Protein AF-A0A660MFK9-F1 (afdb_monomer)

pLDDT: mean 95.6, std 2.71, range [83.19, 98.44]

Secondary structure (DSSP, 8-state):
---HHHHHT-S-EEEEESSSGGG--EEEEEE-HHHHHH-SS-HHHHHHTTSS--PPPSS-PPPPTTSEEEEEEE-STT--SEEEEEETTS-------TTSSHHIIIIIIIIHHHHHHHS---PPPPS-SEEE-GGG-S------SS-S-SSTT--HHHHSSHHHHHHHHHHTSHHHHHTT--TTTT-TTSTTTB-TTTTT-SEEEE--SSS--EEEE-TTTTT--B-TTTTT-EETTEEHHHHHTS-TTT-

Foldseek 3Di:
DLDLVVLQPDQKDWAWAPDDDPRIDDGQDIGHSVRLLPRPSGPSNCDNVVVDHDDDDPDADDFDPVQWKWFFQQDPDPDDRDIDIGGPPHDDDDDDDPPPCSCLVPVQAPLQVLCCVQVVDPDDHHDTDDMPNSVVDNDGDDDDPDPQDDALLRDPCVSVVVLLVVLQLLCPDPVNVVVVHHSQLLRLCDPHWFDPQCSLSQWDWDDDPPDPIDTHGDPQCRSQRGDPVQQVGDDPNHGSSRVVVDDPVVD

Sequence (251 aa):
EHDEDAIRAADYVVDIGPGAGIHGGRIIAAGTPAEIEAHPDSLTGKYLSGRETIAVPEKRTPRDLKRQINLIGASSHNLKNLTLNLPVGLLTCITGVSGSGKSTLINETLAKAAAKHINRAGDDPAAYERIEGLDHFDKVINIDQSPIGRTPRSNPATYTGIFTAIRELFAGTQEARARGYTPGRFSFNVKGGRCEACQGDGVIKVEMHFLPDIFVACDICHGKRYNRETLGITYKGKTIHEVLEMDIEEA

Structure (mmCIF, N/CA/C/O backbone):
data_AF-A0A660MFK9-F1
#
_entry.id   AF-A0A660MFK9-F1
#
loop_
_atom_site.group_PDB
_atom_site.id
_atom_site.type_symbol
_atom_site.label_atom_id
_atom_site.label_alt_id
_atom_site.label_comp_id
_atom_site.label_asym_id
_atom_site.label_entity_id
_atom_site.label_seq_id
_atom_site.pdbx_PDB_ins_code
_atom_site.Cartn_x
_atom_site.Cartn_y
_atom_site.Cartn_z
_atom_site.occupancy
_atom_site.B_iso_or_equiv
_atom_site.auth_seq_id
_atom_site.auth_comp_id
_atom_site.auth_asym_id
_atom_site.auth_atom_id
_atom_site.pdbx_PDB_model_num
ATOM 1 N N . GLU A 1 1 ? -1.640 -17.783 2.649 1.00 91.19 1 GLU A N 1
ATOM 2 C CA . GLU A 1 1 ? -1.020 -17.926 1.319 1.00 91.19 1 GLU A CA 1
ATOM 3 C C . GLU A 1 1 ? -2.078 -17.620 0.266 1.00 91.19 1 GLU A C 1
ATOM 5 O O . GLU A 1 1 ? -3.249 -17.849 0.552 1.00 91.19 1 GLU A O 1
ATOM 10 N N . HIS A 1 2 ? -1.693 -17.060 -0.878 1.00 95.50 2 HIS A N 1
ATOM 11 C CA . HIS A 1 2 ? -2.590 -16.721 -1.995 1.00 95.50 2 HIS A CA 1
ATOM 12 C C . HIS A 1 2 ? -2.207 -17.419 -3.310 1.00 95.50 2 HIS A C 1
ATOM 14 O O . HIS A 1 2 ? -2.935 -17.297 -4.291 1.00 95.50 2 HIS A O 1
ATOM 20 N N . ASP A 1 3 ? -1.071 -18.118 -3.339 1.00 97.06 3 ASP A N 1
ATOM 21 C CA . ASP A 1 3 ? -0.618 -18.900 -4.488 1.00 97.06 3 ASP A CA 1
ATOM 22 C C . ASP A 1 3 ? -1.449 -20.182 -4.676 1.00 97.06 3 ASP A C 1
ATOM 24 O O . ASP A 1 3 ? -1.672 -20.935 -3.726 1.00 97.06 3 ASP A O 1
ATOM 28 N N . GLU A 1 4 ? -1.912 -20.428 -5.904 1.00 96.94 4 GLU A N 1
ATOM 29 C CA . GLU A 1 4 ? -2.783 -21.564 -6.224 1.00 96.94 4 GLU A CA 1
ATOM 30 C C . GLU A 1 4 ? -2.087 -22.911 -5.995 1.00 96.94 4 GLU A C 1
ATOM 32 O O . GLU A 1 4 ? -2.669 -23.794 -5.362 1.00 96.94 4 GLU A O 1
ATOM 37 N N . ASP A 1 5 ? -0.845 -23.066 -6.460 1.00 97.06 5 ASP A N 1
ATOM 38 C CA . ASP A 1 5 ? -0.103 -24.324 -6.345 1.00 97.06 5 ASP A CA 1
ATOM 39 C C . ASP A 1 5 ? 0.161 -24.665 -4.874 1.00 97.06 5 ASP A C 1
ATOM 41 O O . ASP A 1 5 ? -0.025 -25.810 -4.450 1.00 97.06 5 ASP A O 1
ATOM 45 N N . ALA A 1 6 ? 0.519 -23.665 -4.066 1.00 97.38 6 ALA A N 1
ATOM 46 C CA . ALA A 1 6 ? 0.692 -23.829 -2.627 1.00 97.38 6 ALA A CA 1
ATOM 47 C C . ALA A 1 6 ? -0.607 -24.249 -1.923 1.00 97.38 6 ALA A C 1
ATOM 49 O O . ALA A 1 6 ? -0.579 -25.126 -1.059 1.00 97.38 6 ALA A O 1
ATOM 50 N N . ILE A 1 7 ? -1.748 -23.657 -2.294 1.00 97.81 7 ILE A N 1
ATOM 51 C CA . ILE A 1 7 ? -3.056 -24.026 -1.732 1.00 97.81 7 ILE A CA 1
ATOM 52 C C . ILE A 1 7 ? -3.422 -25.459 -2.128 1.00 97.81 7 ILE A C 1
ATOM 54 O O . ILE A 1 7 ? -3.852 -26.236 -1.278 1.00 97.81 7 ILE A O 1
ATOM 58 N N . ARG A 1 8 ? -3.225 -25.837 -3.395 1.00 97.38 8 ARG A N 1
ATOM 59 C CA . ARG A 1 8 ? -3.530 -27.187 -3.896 1.00 97.38 8 ARG A CA 1
ATOM 60 C C . ARG A 1 8 ? -2.645 -28.270 -3.284 1.00 97.38 8 ARG A C 1
ATOM 62 O O . ARG A 1 8 ? -3.100 -29.401 -3.143 1.00 97.38 8 ARG A O 1
ATOM 69 N N . ALA A 1 9 ? -1.405 -27.939 -2.931 1.00 97.94 9 ALA A N 1
ATOM 70 C CA . ALA A 1 9 ? -0.462 -28.861 -2.304 1.00 97.94 9 ALA A CA 1
ATOM 71 C C . ALA A 1 9 ? -0.656 -29.019 -0.785 1.00 97.94 9 ALA A C 1
ATOM 73 O O . ALA A 1 9 ? 0.008 -29.856 -0.177 1.00 97.94 9 ALA A O 1
ATOM 74 N N . ALA A 1 10 ? -1.517 -28.215 -0.158 1.00 98.19 10 ALA A N 1
ATOM 75 C CA . ALA A 1 10 ? -1.729 -28.264 1.282 1.00 98.19 10 ALA A CA 1
ATOM 76 C C . ALA A 1 10 ? -2.537 -29.501 1.705 1.00 98.19 10 ALA A C 1
ATOM 78 O O . ALA A 1 10 ? -3.539 -29.848 1.084 1.00 98.19 10 ALA A O 1
ATOM 79 N N . ASP A 1 11 ? -2.161 -30.108 2.834 1.00 98.38 11 ASP A N 1
ATOM 80 C CA . ASP A 1 11 ? -2.950 -31.186 3.449 1.00 98.38 11 ASP A CA 1
ATOM 81 C C . ASP A 1 11 ? -4.305 -30.677 3.970 1.00 98.38 11 ASP A C 1
ATOM 83 O O . ASP A 1 11 ? -5.300 -31.401 3.991 1.00 98.38 11 ASP A O 1
ATOM 87 N N . TYR A 1 12 ? -4.339 -29.416 4.411 1.00 98.25 12 TYR A N 1
ATOM 88 C CA . TYR A 1 12 ? -5.511 -28.783 4.995 1.00 98.25 12 TYR A CA 1
ATOM 89 C C . TYR A 1 12 ? -5.497 -27.277 4.741 1.00 98.25 12 TYR A C 1
ATOM 91 O O . TYR A 1 12 ? -4.469 -26.612 4.889 1.00 98.25 12 TYR A O 1
ATOM 99 N N . VAL A 1 13 ? -6.656 -26.732 4.398 1.00 98.25 13 VAL A N 1
ATOM 100 C CA . VAL A 1 13 ? -6.875 -25.329 4.059 1.00 98.25 13 VAL A CA 1
ATOM 101 C C . VAL A 1 13 ? -8.011 -24.794 4.922 1.00 98.25 13 VAL A C 1
ATOM 103 O O . VAL A 1 13 ? -9.024 -25.459 5.137 1.00 98.25 13 VAL A O 1
ATOM 106 N N . VAL A 1 14 ? -7.841 -23.570 5.419 1.00 98.00 14 VAL A N 1
ATOM 107 C CA . VAL A 1 14 ? -8.877 -22.820 6.136 1.00 98.00 14 VAL A CA 1
ATOM 108 C C . VAL A 1 14 ? -9.122 -21.527 5.374 1.00 98.00 14 VAL A C 1
ATOM 110 O O . VAL A 1 14 ? -8.226 -20.690 5.275 1.00 98.00 14 VAL A O 1
ATOM 113 N N . ASP A 1 15 ? -10.331 -21.371 4.844 1.00 97.75 15 ASP A N 1
ATOM 114 C CA . ASP A 1 15 ? -10.762 -20.180 4.119 1.00 97.75 15 ASP A CA 1
ATOM 115 C C . ASP A 1 15 ? -11.492 -19.220 5.064 1.00 97.75 15 ASP A C 1
ATOM 117 O O . ASP A 1 15 ? -12.478 -19.588 5.714 1.00 97.75 15 ASP A O 1
ATOM 121 N N . ILE A 1 16 ? -10.998 -17.984 5.152 1.00 97.38 16 ILE A N 1
ATOM 122 C CA . ILE A 1 16 ? -11.522 -16.943 6.043 1.00 97.38 16 ILE A CA 1
ATOM 123 C C . ILE A 1 16 ? -12.163 -15.846 5.197 1.00 97.38 16 ILE A C 1
ATOM 125 O O . ILE A 1 16 ? -11.554 -15.344 4.258 1.00 97.38 16 ILE A O 1
ATOM 129 N N . GLY A 1 17 ? -13.373 -15.428 5.562 1.00 93.81 17 GLY A N 1
ATOM 130 C CA . GLY A 1 17 ? -14.121 -14.422 4.812 1.00 93.81 17 GLY A CA 1
ATOM 131 C C . GLY A 1 17 ? -15.438 -14.029 5.489 1.00 93.81 17 GLY A C 1
ATOM 132 O O . GLY A 1 17 ? -15.518 -14.073 6.722 1.00 93.81 17 GLY A O 1
ATOM 133 N N . PRO A 1 18 ? -16.476 -13.643 4.715 1.00 91.94 18 PRO A N 1
ATOM 134 C CA . PRO A 1 18 ? -16.513 -13.562 3.243 1.00 91.94 18 PRO A CA 1
ATOM 135 C C . PRO A 1 18 ? -15.781 -12.342 2.655 1.00 91.94 18 PRO A C 1
ATOM 137 O O . PRO A 1 18 ? -15.474 -12.336 1.467 1.00 91.94 18 PRO A O 1
ATOM 140 N N . GLY A 1 19 ? -15.504 -11.318 3.466 1.00 92.06 19 GLY A N 1
ATOM 141 C CA . GLY A 1 19 ? -14.758 -10.121 3.074 1.00 92.06 19 GLY A CA 1
ATOM 142 C C . GLY A 1 19 ? -13.572 -9.832 3.995 1.00 92.06 19 GLY A C 1
ATOM 143 O O . GLY A 1 19 ? -13.156 -10.673 4.791 1.00 92.06 19 GLY A O 1
ATOM 144 N N . ALA A 1 20 ? -13.030 -8.621 3.887 1.00 91.62 20 ALA A N 1
ATOM 145 C CA . ALA A 1 20 ? -11.974 -8.112 4.760 1.00 91.62 20 ALA A CA 1
ATOM 146 C C . ALA A 1 20 ? -12.543 -7.178 5.845 1.00 91.62 20 ALA A C 1
ATOM 148 O O . ALA A 1 20 ? -13.669 -6.693 5.734 1.00 91.62 20 ALA A O 1
ATOM 149 N N . GLY A 1 21 ? -11.752 -6.906 6.888 1.00 91.50 21 GLY A N 1
ATOM 150 C CA . GLY A 1 21 ? -12.146 -6.000 7.972 1.00 91.50 21 GLY A CA 1
ATOM 151 C C . GLY A 1 21 ? -13.407 -6.476 8.699 1.00 91.50 21 GLY A C 1
ATOM 152 O O . GLY A 1 21 ? -13.537 -7.665 9.002 1.00 91.50 21 GLY A O 1
ATOM 153 N N . ILE A 1 22 ? -14.349 -5.560 8.941 1.00 91.25 22 ILE A N 1
ATOM 154 C CA . ILE A 1 22 ? -15.633 -5.845 9.605 1.00 91.25 22 ILE A CA 1
ATOM 155 C C . ILE A 1 22 ? -16.511 -6.862 8.858 1.00 91.25 22 ILE A C 1
ATOM 157 O O . ILE A 1 22 ? -17.367 -7.502 9.468 1.00 91.25 22 ILE A O 1
ATOM 161 N N . HIS A 1 23 ? -16.275 -7.052 7.556 1.00 93.25 23 HIS A N 1
ATOM 162 C CA . HIS A 1 23 ? -17.009 -7.996 6.706 1.00 93.25 23 HIS A CA 1
ATOM 163 C C . HIS A 1 23 ? -16.386 -9.401 6.692 1.00 93.25 23 HIS A C 1
ATOM 165 O O . HIS A 1 23 ? -16.861 -10.279 5.970 1.00 93.25 23 HIS A O 1
ATOM 171 N N . GLY A 1 24 ? -15.304 -9.614 7.445 1.00 94.31 24 GLY A N 1
ATOM 172 C CA . GLY A 1 24 ? -14.560 -10.870 7.519 1.00 94.31 24 GLY A CA 1
ATOM 173 C C . GLY A 1 24 ? -14.633 -11.561 8.882 1.00 94.31 24 GLY A C 1
ATOM 174 O O . GLY A 1 24 ? -15.593 -11.424 9.640 1.00 94.31 24 GLY A O 1
ATOM 175 N N . GLY A 1 25 ? -13.580 -12.319 9.200 1.00 94.31 25 GLY A N 1
ATOM 176 C CA . GLY A 1 25 ? -13.385 -12.910 10.529 1.00 94.31 25 GLY A CA 1
ATOM 177 C C . GLY A 1 25 ? -14.182 -14.188 10.795 1.00 94.31 25 GLY A C 1
ATOM 178 O O . GLY A 1 25 ? -14.320 -14.590 11.949 1.00 94.31 25 GLY A O 1
ATOM 179 N N . ARG A 1 26 ? -14.709 -14.839 9.752 1.00 96.88 26 ARG A N 1
ATOM 180 C CA . ARG A 1 26 ? -15.428 -16.116 9.860 1.00 96.88 26 ARG A CA 1
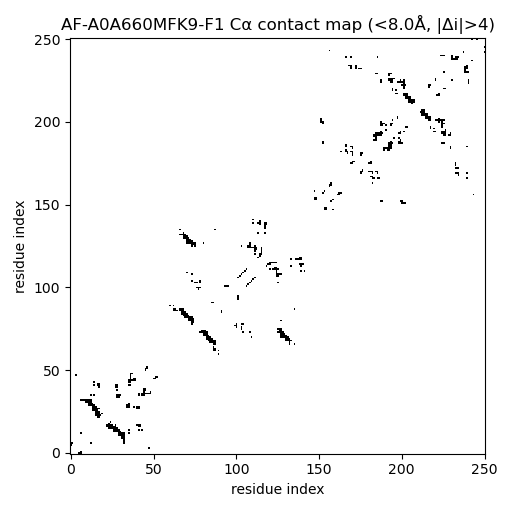ATOM 181 C C . ARG A 1 26 ? -14.721 -17.189 9.050 1.00 96.88 26 ARG A C 1
ATOM 183 O O . ARG A 1 26 ? -14.210 -16.904 7.971 1.00 96.88 26 ARG A O 1
ATOM 190 N N . ILE A 1 27 ? -14.733 -18.418 9.556 1.00 97.44 27 ILE A N 1
ATOM 191 C CA . ILE A 1 27 ? -14.333 -19.593 8.777 1.00 97.44 27 ILE A CA 1
ATOM 192 C C . ILE A 1 27 ? -15.476 -19.900 7.813 1.00 97.44 27 ILE A C 1
ATOM 194 O O . ILE A 1 27 ? -16.583 -20.210 8.253 1.00 97.44 27 ILE A O 1
ATOM 198 N N . ILE A 1 28 ? -15.212 -19.776 6.517 1.00 97.62 28 ILE A N 1
ATOM 199 C CA . ILE A 1 28 ? -16.188 -20.047 5.457 1.00 97.62 28 ILE A CA 1
ATOM 200 C C . ILE A 1 28 ? -16.153 -21.516 5.067 1.00 97.62 28 ILE A C 1
ATOM 202 O O . ILE A 1 28 ? -17.197 -22.136 4.907 1.00 97.62 28 ILE A O 1
ATOM 206 N N . ALA A 1 29 ? -14.948 -22.066 4.949 1.00 97.44 29 ALA A N 1
ATOM 207 C CA . ALA A 1 29 ? -14.713 -23.467 4.661 1.00 97.44 29 ALA A CA 1
ATOM 208 C C . ALA A 1 29 ? -13.406 -23.904 5.331 1.00 97.44 29 ALA A C 1
ATOM 210 O O . ALA A 1 29 ? -12.470 -23.115 5.467 1.00 97.44 29 ALA A O 1
ATOM 211 N N . ALA A 1 30 ? -13.340 -25.155 5.769 1.00 98.12 30 ALA A N 1
ATOM 212 C CA . ALA A 1 30 ? -12.127 -25.753 6.306 1.00 98.12 30 ALA A CA 1
ATOM 213 C C . ALA A 1 30 ? -12.108 -27.237 5.939 1.00 98.12 30 ALA A C 1
ATOM 215 O O . ALA A 1 30 ? -13.111 -27.921 6.140 1.00 98.12 30 ALA A O 1
ATOM 216 N N . GLY A 1 31 ? -11.001 -27.712 5.381 1.00 98.25 31 GLY A N 1
ATOM 217 C CA . GLY A 1 31 ? -10.908 -29.064 4.841 1.00 98.25 31 GLY A CA 1
ATOM 218 C C . GLY A 1 31 ? -9.708 -29.236 3.921 1.00 98.25 31 GLY A C 1
ATOM 219 O O . GLY A 1 31 ? -8.799 -28.410 3.886 1.00 98.25 31 GLY A O 1
ATOM 220 N N . THR A 1 32 ? -9.718 -30.307 3.146 1.00 98.44 32 THR A N 1
ATOM 221 C CA . THR A 1 32 ? -8.788 -30.528 2.035 1.00 98.44 32 THR A CA 1
ATOM 222 C C . THR A 1 32 ? -8.999 -29.492 0.918 1.00 98.44 32 THR A C 1
ATOM 224 O O . THR A 1 32 ? -10.098 -28.944 0.786 1.00 98.44 32 THR A O 1
ATOM 227 N N . PRO A 1 33 ? -8.005 -29.243 0.045 1.00 98.12 33 PRO A N 1
ATOM 228 C CA . PRO A 1 33 ? -8.165 -28.320 -1.083 1.00 98.12 33 PRO A CA 1
ATOM 229 C C . PRO A 1 33 ? -9.367 -28.646 -1.984 1.00 98.12 33 PRO A C 1
ATOM 231 O O . PRO A 1 33 ? -10.066 -27.737 -2.425 1.00 98.12 33 PRO A O 1
ATOM 234 N N . ALA A 1 34 ? -9.658 -29.935 -2.198 1.00 97.94 34 ALA A N 1
ATOM 235 C CA . ALA A 1 34 ? -10.814 -30.382 -2.976 1.00 97.94 34 ALA A CA 1
ATOM 236 C C . ALA A 1 34 ? -12.154 -30.013 -2.310 1.00 97.94 34 ALA A C 1
ATOM 238 O O . ALA A 1 34 ? -13.107 -29.638 -2.994 1.00 97.94 34 ALA A O 1
ATOM 239 N N . GLU A 1 35 ? -12.230 -30.080 -0.979 1.00 98.12 35 GLU A N 1
ATOM 240 C CA . GLU A 1 35 ? -13.416 -29.661 -0.224 1.00 98.12 35 GLU A CA 1
ATOM 241 C C . GLU A 1 35 ? -13.604 -28.140 -0.270 1.00 98.12 35 GLU A C 1
ATOM 243 O O . GLU A 1 35 ? -14.733 -27.677 -0.440 1.00 98.12 35 GLU A O 1
ATOM 248 N N . ILE A 1 36 ? -12.518 -27.357 -0.194 1.00 98.12 36 ILE A N 1
ATOM 249 C CA . ILE A 1 36 ? -12.580 -25.895 -0.372 1.00 98.12 36 IL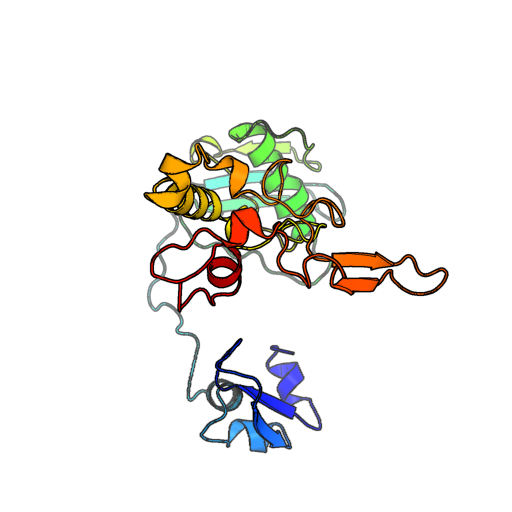E A CA 1
ATOM 250 C C . ILE A 1 36 ? -13.061 -25.543 -1.780 1.00 98.12 36 ILE A C 1
ATOM 252 O O . ILE A 1 36 ? -13.969 -24.728 -1.934 1.00 98.12 36 ILE A O 1
ATOM 256 N N . GLU A 1 37 ? -12.493 -26.178 -2.806 1.00 97.94 37 GLU A N 1
ATOM 257 C CA . GLU A 1 37 ? -12.850 -25.962 -4.210 1.00 97.94 37 GLU A CA 1
ATOM 258 C C . GLU A 1 37 ? -14.338 -26.239 -4.485 1.00 97.94 37 GLU A C 1
ATOM 260 O O . GLU A 1 37 ? -15.000 -25.465 -5.188 1.00 97.94 37 GLU A O 1
ATOM 265 N N . ALA A 1 38 ? -14.884 -27.296 -3.878 1.00 97.62 38 ALA A N 1
ATOM 266 C CA . ALA A 1 38 ? -16.294 -27.665 -3.983 1.00 97.62 38 ALA A CA 1
ATOM 267 C C . ALA A 1 38 ? -17.236 -26.777 -3.148 1.00 97.62 38 ALA A C 1
ATOM 269 O O . ALA A 1 38 ? -18.445 -26.766 -3.397 1.00 97.62 38 ALA A O 1
ATOM 270 N N . HIS A 1 39 ? -16.724 -26.018 -2.173 1.00 97.19 39 HIS A N 1
ATOM 271 C CA . HIS A 1 39 ? -17.563 -25.235 -1.270 1.00 97.19 39 HIS A CA 1
ATOM 272 C C . HIS A 1 39 ? -18.247 -24.067 -2.016 1.00 97.19 39 HIS A C 1
ATOM 274 O O . HIS A 1 39 ? -17.572 -23.255 -2.664 1.00 97.19 39 HIS A O 1
ATOM 280 N N . PRO A 1 40 ? -19.588 -23.931 -1.959 1.00 95.12 40 PRO A N 1
ATOM 281 C CA . PRO A 1 40 ? -20.313 -22.912 -2.720 1.00 95.12 40 PRO A CA 1
ATOM 282 C C . PRO A 1 40 ? -20.028 -21.488 -2.232 1.00 95.12 40 PRO A C 1
ATOM 284 O O . PRO A 1 40 ? -19.923 -20.576 -3.055 1.00 95.12 40 PRO A O 1
ATOM 287 N N . ASP A 1 41 ? -19.840 -21.314 -0.922 1.00 95.75 41 ASP A N 1
ATOM 288 C CA . ASP A 1 41 ? -19.663 -19.995 -0.302 1.00 95.75 41 ASP A CA 1
ATOM 289 C C . ASP A 1 41 ? -18.198 -19.546 -0.216 1.00 95.75 41 ASP A C 1
ATOM 291 O O . ASP A 1 41 ? -17.934 -18.380 0.067 1.00 95.75 41 ASP A O 1
ATOM 295 N N . SER A 1 42 ? -17.240 -20.442 -0.491 1.00 96.94 42 SER A N 1
ATOM 296 C CA . SER A 1 42 ? -15.814 -20.105 -0.460 1.00 96.94 42 SER A CA 1
ATOM 297 C C . SER A 1 42 ? -15.450 -19.279 -1.689 1.00 96.94 42 SER A C 1
ATOM 299 O O . SER A 1 42 ? -15.549 -19.761 -2.820 1.00 96.94 42 SER A O 1
ATOM 301 N N . LEU A 1 43 ? -15.014 -18.032 -1.487 1.00 96.81 43 LEU A N 1
ATOM 302 C CA . LEU A 1 43 ? -14.507 -17.208 -2.586 1.00 96.81 43 LEU A CA 1
ATOM 303 C C . LEU A 1 43 ? -13.239 -17.834 -3.173 1.00 96.81 43 LEU A C 1
ATOM 305 O O . LEU A 1 43 ? -13.128 -17.953 -4.390 1.00 96.81 43 LEU A O 1
ATOM 309 N N . THR A 1 44 ? -12.343 -18.315 -2.311 1.00 97.06 44 THR A N 1
ATOM 310 C CA . THR A 1 44 ? -11.146 -19.064 -2.708 1.00 97.06 44 THR A CA 1
ATOM 311 C C . THR A 1 44 ? -11.525 -20.277 -3.563 1.00 97.06 44 THR A C 1
ATOM 313 O O . THR A 1 44 ? -11.011 -20.440 -4.667 1.00 97.06 44 THR A O 1
ATOM 316 N N . GLY A 1 45 ? -12.508 -21.070 -3.130 1.00 97.31 45 GLY A N 1
ATOM 317 C CA . GLY A 1 45 ? -13.008 -22.226 -3.873 1.00 97.31 45 GLY A CA 1
ATOM 318 C C . GLY A 1 45 ? -13.607 -21.880 -5.237 1.00 97.31 45 GLY A C 1
ATOM 319 O O . GLY A 1 45 ? -13.412 -22.617 -6.207 1.00 97.31 45 GLY A O 1
ATOM 320 N N . LYS A 1 46 ? -14.288 -20.734 -5.366 1.00 97.56 46 LYS A N 1
ATOM 321 C CA . LYS A 1 46 ? -14.791 -20.246 -6.664 1.00 97.56 46 LYS A CA 1
ATOM 322 C C . LYS A 1 46 ? -13.660 -19.949 -7.652 1.00 97.56 46 LYS A C 1
ATOM 324 O O . LYS A 1 46 ? -13.806 -20.289 -8.822 1.00 97.56 46 LYS A O 1
ATOM 329 N N . TYR A 1 47 ? -12.548 -19.378 -7.191 1.00 97.69 47 TYR A N 1
ATOM 330 C CA . TYR A 1 47 ? -11.373 -19.149 -8.039 1.00 97.69 47 TYR A CA 1
ATOM 331 C C . TYR A 1 47 ? -10.637 -20.453 -8.371 1.00 97.69 47 TYR A C 1
ATOM 333 O O . TYR A 1 47 ? -10.317 -20.680 -9.534 1.00 97.69 47 TYR A O 1
ATOM 341 N N . LEU A 1 48 ? -10.451 -21.351 -7.397 1.00 97.12 48 LEU A N 1
ATOM 342 C CA . LEU A 1 48 ? -9.802 -22.652 -7.624 1.00 97.12 48 LEU A CA 1
ATOM 343 C C . LEU A 1 48 ? -10.562 -23.528 -8.630 1.00 97.12 48 LEU A C 1
ATOM 345 O O . LEU A 1 48 ? -9.952 -24.211 -9.444 1.00 97.12 48 LEU A O 1
ATOM 349 N N . SER A 1 49 ? -11.894 -23.492 -8.594 1.00 96.94 49 SER A N 1
ATOM 350 C CA . SER A 1 49 ? -12.746 -24.256 -9.520 1.00 96.94 49 SER A CA 1
ATOM 351 C C . SER A 1 49 ? -12.925 -23.591 -10.888 1.00 96.94 49 SER A C 1
ATOM 353 O O . SER A 1 49 ? -13.566 -24.163 -11.770 1.00 96.94 49 SER A O 1
ATOM 355 N N . GLY A 1 50 ? -12.435 -22.360 -11.069 1.00 96.12 50 GLY A N 1
ATOM 356 C CA . GLY A 1 50 ? -12.673 -21.564 -12.274 1.00 96.12 50 GLY A CA 1
ATOM 357 C C . GLY A 1 50 ? -14.110 -21.051 -12.428 1.00 96.12 50 GLY A C 1
ATOM 358 O O . GLY A 1 50 ? -14.463 -20.552 -13.496 1.00 96.12 50 GLY A O 1
ATOM 359 N N . ARG A 1 51 ? -14.949 -21.144 -11.382 1.00 96.50 51 ARG A N 1
ATOM 360 C CA . ARG A 1 51 ? -16.273 -20.487 -11.344 1.00 96.50 51 ARG A CA 1
ATOM 361 C C . ARG A 1 51 ? -16.135 -18.966 -11.413 1.00 96.50 51 ARG A C 1
ATOM 363 O O . ARG A 1 51 ? -16.974 -18.306 -12.015 1.00 96.50 51 ARG A O 1
ATOM 370 N N . GLU A 1 52 ? -15.070 -18.443 -10.816 1.00 97.00 52 GLU A N 1
ATOM 371 C CA . GLU A 1 52 ? -14.609 -17.061 -10.942 1.00 97.00 52 GLU A CA 1
ATOM 372 C C . GLU A 1 52 ? -13.206 -17.073 -11.554 1.00 97.00 52 GLU A C 1
ATOM 374 O O . GLU A 1 52 ? -12.391 -17.939 -11.234 1.00 97.00 52 GLU A O 1
ATOM 379 N N . THR A 1 53 ? -12.909 -16.131 -12.449 1.00 97.06 53 THR A N 1
ATOM 380 C CA . THR A 1 53 ? -11.597 -16.047 -13.108 1.00 97.06 53 THR A CA 1
ATOM 381 C C . THR A 1 53 ? -11.183 -14.601 -13.340 1.00 97.06 53 THR A C 1
ATOM 383 O O . THR A 1 53 ? -12.012 -13.701 -13.477 1.00 97.06 53 THR A O 1
ATOM 386 N N . ILE A 1 54 ? -9.872 -14.369 -13.412 1.00 96.75 54 ILE A N 1
ATOM 387 C CA . ILE A 1 54 ? -9.332 -13.068 -13.808 1.00 96.75 54 ILE A CA 1
ATOM 388 C C . ILE A 1 54 ? -9.422 -12.961 -15.332 1.00 96.75 54 ILE A C 1
ATOM 390 O O . ILE A 1 54 ? -8.724 -13.668 -16.059 1.00 96.75 54 ILE A O 1
ATOM 394 N N . ALA A 1 55 ? -10.280 -12.062 -15.816 1.00 96.50 55 ALA A N 1
ATOM 395 C CA . ALA A 1 55 ? -10.487 -11.863 -17.244 1.00 96.50 55 ALA A CA 1
ATOM 396 C C . ALA A 1 55 ? -9.196 -11.419 -17.953 1.00 96.50 55 ALA A C 1
ATOM 398 O O . ALA A 1 55 ? -8.542 -10.449 -17.559 1.00 96.50 55 ALA A O 1
ATOM 399 N N . VAL A 1 56 ? -8.857 -12.100 -19.049 1.00 96.31 56 VAL A N 1
ATOM 400 C CA . VAL A 1 56 ? -7.743 -11.716 -19.922 1.00 96.31 56 VAL A CA 1
ATOM 401 C C . VAL A 1 56 ? -8.277 -10.796 -21.024 1.00 96.31 56 VAL A C 1
ATOM 403 O O . VAL A 1 56 ? -9.192 -11.197 -21.743 1.00 96.31 56 VAL A O 1
ATOM 406 N N . PRO A 1 57 ? -7.720 -9.582 -21.212 1.00 96.06 57 PRO A N 1
ATOM 407 C CA . PRO A 1 57 ? -8.173 -8.683 -22.269 1.00 96.06 57 PRO A CA 1
ATOM 408 C C . PRO A 1 57 ? -8.059 -9.321 -23.662 1.00 96.06 57 PRO A C 1
ATOM 410 O O . PRO A 1 57 ? -6.964 -9.703 -24.081 1.00 96.06 57 PRO A O 1
ATOM 413 N N . GLU A 1 58 ? -9.169 -9.374 -24.406 1.00 96.56 58 GLU A N 1
ATOM 414 C CA . GLU A 1 58 ? -9.212 -9.928 -25.773 1.00 96.56 58 GLU A CA 1
ATOM 415 C C . GLU A 1 58 ? -8.359 -9.126 -26.765 1.00 96.56 58 GLU A C 1
ATOM 417 O O . GLU A 1 58 ? -7.811 -9.663 -27.727 1.00 96.56 58 GLU A O 1
ATOM 422 N N . LYS A 1 59 ? -8.246 -7.815 -26.534 1.00 96.50 59 LYS A N 1
ATOM 423 C CA . LYS A 1 59 ? -7.473 -6.890 -27.364 1.00 96.50 59 LYS A CA 1
ATOM 424 C C . LYS A 1 59 ? -6.426 -6.196 -26.511 1.00 96.50 59 LYS A C 1
ATOM 426 O O . LYS A 1 59 ? -6.721 -5.689 -25.432 1.00 96.50 59 LYS A O 1
ATOM 431 N N . ARG A 1 60 ? -5.199 -6.140 -27.028 1.00 95.94 60 ARG A N 1
ATOM 432 C CA . ARG A 1 60 ? -4.086 -5.406 -26.418 1.00 95.94 60 ARG A CA 1
ATOM 433 C C . ARG A 1 60 ? -3.831 -4.126 -27.195 1.00 95.94 60 ARG A C 1
ATOM 435 O O . ARG A 1 60 ? -3.831 -4.140 -28.425 1.00 95.94 60 ARG A O 1
ATOM 442 N N . THR A 1 61 ? -3.579 -3.037 -26.477 1.00 95.69 61 THR A N 1
ATOM 443 C CA . THR A 1 61 ? -3.155 -1.777 -27.089 1.00 95.69 61 THR A CA 1
ATOM 444 C C . THR A 1 61 ? -1.825 -1.998 -27.819 1.00 95.69 61 THR A C 1
ATOM 446 O O . THR A 1 61 ? -0.873 -2.486 -27.198 1.00 95.69 61 THR A O 1
ATOM 449 N N . PRO A 1 62 ? -1.734 -1.695 -29.127 1.00 94.75 62 PRO A N 1
ATOM 450 C CA . PRO A 1 62 ? -0.500 -1.884 -29.874 1.00 94.75 62 PRO A CA 1
ATOM 451 C C . PRO A 1 62 ? 0.582 -0.930 -29.363 1.00 94.75 62 PRO A C 1
ATOM 453 O O . PRO A 1 62 ? 0.303 0.210 -28.993 1.00 94.75 62 PRO A O 1
ATOM 456 N N . ARG A 1 63 ? 1.835 -1.393 -29.362 1.00 94.88 63 ARG A N 1
ATOM 457 C CA . ARG A 1 63 ? 2.983 -0.545 -29.017 1.00 94.88 63 ARG A CA 1
ATOM 458 C C . ARG A 1 63 ? 3.231 0.505 -30.095 1.00 94.88 63 ARG A C 1
ATOM 460 O O . ARG A 1 63 ? 3.255 0.180 -31.281 1.00 94.88 63 ARG A O 1
ATOM 467 N N . ASP A 1 64 ? 3.498 1.732 -29.668 1.00 94.38 64 ASP A N 1
ATOM 468 C CA . ASP A 1 64 ? 4.021 2.776 -30.541 1.00 94.38 64 ASP A CA 1
ATOM 469 C C . ASP A 1 64 ? 5.553 2.677 -30.581 1.00 94.38 64 ASP A C 1
ATOM 471 O O . ASP A 1 64 ? 6.231 2.793 -29.560 1.00 94.38 64 ASP A O 1
ATOM 475 N N . LEU A 1 65 ? 6.112 2.429 -31.766 1.00 90.56 65 LEU A N 1
ATOM 476 C CA . LEU A 1 65 ? 7.563 2.326 -31.945 1.00 90.56 65 LEU A CA 1
ATOM 477 C C . LEU A 1 65 ? 8.276 3.674 -31.795 1.00 90.56 65 LEU A C 1
ATOM 479 O O . LEU A 1 65 ? 9.480 3.691 -31.563 1.00 90.56 65 LEU A O 1
ATOM 483 N N . LYS A 1 66 ? 7.552 4.792 -31.909 1.00 92.00 66 LYS A N 1
ATOM 484 C CA . LYS A 1 66 ? 8.106 6.142 -31.755 1.00 92.00 66 LYS A CA 1
ATOM 485 C C . LYS A 1 66 ? 8.129 6.617 -30.305 1.00 92.00 66 LYS A C 1
ATOM 487 O O . LYS A 1 66 ? 8.777 7.617 -30.022 1.00 92.00 66 LYS A O 1
ATOM 492 N N . ARG A 1 67 ? 7.412 5.939 -29.403 1.00 95.06 67 ARG A N 1
ATOM 493 C CA . ARG A 1 67 ? 7.295 6.318 -27.989 1.00 95.06 67 ARG A CA 1
ATOM 494 C C . ARG A 1 67 ? 7.823 5.201 -27.105 1.00 95.06 67 ARG A C 1
ATOM 496 O O . ARG A 1 67 ? 7.069 4.325 -26.670 1.00 95.06 67 ARG A O 1
ATOM 503 N N . GLN A 1 68 ? 9.126 5.232 -26.851 1.00 95.69 68 GLN A N 1
ATOM 504 C CA . GLN A 1 68 ? 9.822 4.225 -26.052 1.00 95.69 68 GLN A CA 1
ATOM 505 C C . GLN A 1 68 ? 10.827 4.869 -25.103 1.00 95.69 68 GLN A C 1
ATOM 507 O O . GLN A 1 68 ? 11.383 5.919 -25.411 1.00 95.69 68 GLN A O 1
ATOM 512 N N . ILE A 1 69 ? 11.065 4.213 -23.971 1.00 96.88 69 ILE A N 1
ATOM 513 C CA . ILE A 1 69 ? 12.239 4.443 -23.132 1.00 96.88 69 ILE A CA 1
ATOM 514 C C . ILE A 1 69 ? 13.267 3.379 -23.487 1.00 96.88 69 ILE A C 1
ATOM 516 O O . ILE A 1 69 ? 12.947 2.191 -23.426 1.00 96.88 69 ILE A O 1
ATOM 520 N N . ASN A 1 70 ? 14.497 3.792 -23.776 1.00 97.44 70 ASN A N 1
ATOM 521 C CA . ASN A 1 70 ? 15.602 2.873 -24.031 1.00 97.44 70 ASN A CA 1
ATOM 522 C C . ASN A 1 70 ? 16.651 3.047 -22.935 1.00 97.44 70 ASN A C 1
ATOM 524 O O . ASN A 1 70 ? 17.316 4.077 -22.868 1.00 97.44 70 ASN A O 1
ATOM 528 N N . LEU A 1 71 ? 16.801 2.046 -22.073 1.00 97.69 71 LEU A N 1
ATOM 529 C CA . LEU A 1 71 ? 17.905 1.941 -21.121 1.00 97.69 71 LEU A CA 1
ATOM 530 C C . LEU A 1 71 ? 19.007 1.109 -21.766 1.00 97.69 71 LEU A C 1
ATOM 532 O O . LEU A 1 71 ? 18.795 -0.064 -22.066 1.00 97.69 71 LEU A O 1
ATOM 536 N N . ILE A 1 72 ? 20.177 1.702 -21.967 1.00 98.25 72 ILE A N 1
ATOM 537 C CA . ILE A 1 72 ? 21.278 1.096 -22.713 1.00 98.25 72 ILE A CA 1
ATOM 538 C C . ILE A 1 72 ? 22.431 0.800 -21.756 1.00 98.25 72 ILE A C 1
ATOM 540 O O . ILE A 1 72 ? 22.828 1.643 -20.949 1.00 98.25 72 ILE A O 1
ATOM 544 N N . GLY A 1 73 ? 22.956 -0.419 -21.862 1.00 97.44 73 GLY A N 1
ATOM 545 C CA . GLY A 1 73 ? 24.177 -0.856 -21.194 1.00 97.44 73 GLY A CA 1
ATOM 546 C C . GLY A 1 73 ? 24.083 -1.024 -19.675 1.00 97.44 73 GLY A C 1
ATOM 547 O O . GLY A 1 73 ? 25.037 -0.750 -18.948 1.00 97.44 73 GLY A O 1
ATOM 548 N N . ALA A 1 74 ? 22.931 -1.466 -19.163 1.00 97.19 74 ALA A N 1
ATOM 549 C CA . ALA A 1 74 ? 22.776 -1.773 -17.743 1.00 97.19 74 ALA A CA 1
ATOM 550 C C . ALA A 1 74 ? 23.704 -2.937 -17.344 1.00 97.19 74 ALA A C 1
ATOM 552 O O . ALA A 1 74 ? 23.607 -4.040 -17.892 1.00 97.19 74 ALA A O 1
ATOM 553 N N . SER A 1 75 ? 24.616 -2.690 -16.403 1.00 97.25 75 SER A N 1
ATOM 554 C CA . SER A 1 75 ? 25.766 -3.575 -16.135 1.00 97.25 75 SER A CA 1
ATOM 555 C C . SER A 1 75 ? 26.048 -3.824 -14.649 1.00 97.25 75 SER A C 1
ATOM 557 O O . SER A 1 75 ? 27.016 -4.494 -14.301 1.00 97.25 75 SER A O 1
ATOM 559 N N . SER A 1 76 ? 25.199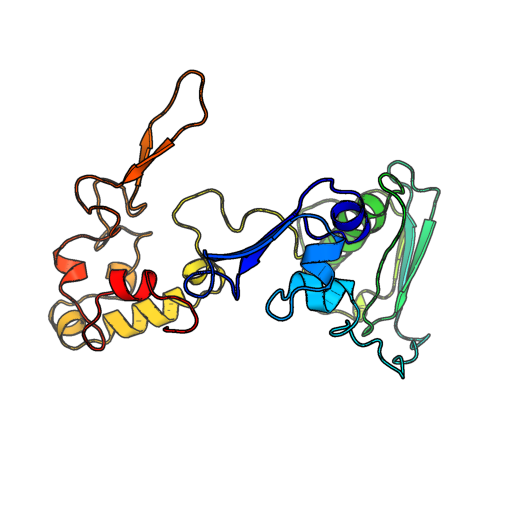 -3.317 -13.754 1.00 95.88 76 SER A N 1
ATOM 560 C CA . SER A 1 76 ? 25.351 -3.547 -12.316 1.00 95.88 76 SER A CA 1
ATOM 561 C C . SER A 1 76 ? 24.994 -4.981 -11.895 1.00 95.88 76 SER A C 1
ATOM 563 O O . SER A 1 76 ? 24.105 -5.615 -12.466 1.00 95.88 76 SER A O 1
ATOM 565 N N . HIS A 1 77 ? 25.647 -5.473 -10.838 1.00 94.94 77 HIS A N 1
ATOM 566 C CA . HIS A 1 77 ? 25.495 -6.828 -10.297 1.00 94.94 77 HIS A CA 1
ATOM 567 C C . HIS A 1 77 ? 25.651 -7.924 -11.366 1.00 94.94 77 HIS A C 1
ATOM 569 O O . HIS A 1 77 ? 26.735 -8.108 -11.910 1.00 94.94 77 HIS A O 1
ATOM 575 N N . ASN A 1 78 ? 24.594 -8.690 -11.641 1.00 95.62 78 ASN A N 1
ATOM 576 C CA . ASN A 1 78 ? 24.600 -9.779 -12.614 1.00 95.62 78 ASN A CA 1
ATOM 577 C C . ASN A 1 78 ? 24.049 -9.371 -13.993 1.00 95.62 78 ASN A C 1
ATOM 579 O O . ASN A 1 78 ? 23.865 -10.244 -14.846 1.00 95.62 78 ASN A O 1
ATOM 583 N N . LEU A 1 79 ? 23.784 -8.079 -14.226 1.00 96.06 79 LEU A N 1
ATOM 584 C CA . LEU A 1 79 ? 23.356 -7.579 -15.531 1.00 96.06 79 LEU A CA 1
ATOM 585 C C . LEU A 1 79 ? 24.529 -7.598 -16.519 1.00 96.06 79 LEU A C 1
ATOM 587 O O . LEU A 1 79 ? 25.610 -7.083 -16.250 1.00 96.06 79 LEU A O 1
ATOM 591 N N . LYS A 1 80 ? 24.311 -8.196 -17.691 1.00 95.62 80 LYS A N 1
ATOM 592 C CA . LYS A 1 80 ? 25.351 -8.427 -18.705 1.00 95.62 80 LYS A CA 1
ATOM 593 C C . LYS A 1 80 ? 25.265 -7.408 -19.843 1.00 95.62 80 LYS A C 1
ATOM 595 O O . LYS A 1 80 ? 24.918 -7.778 -20.959 1.00 95.62 80 LYS A O 1
ATOM 600 N N . ASN A 1 81 ? 25.545 -6.139 -19.545 1.00 96.06 81 ASN A N 1
ATOM 601 C CA . ASN A 1 81 ? 25.450 -5.019 -20.493 1.00 96.06 81 ASN A CA 1
ATOM 602 C C . ASN A 1 81 ? 24.108 -4.984 -21.257 1.00 96.06 81 ASN A C 1
ATOM 604 O O . ASN A 1 81 ? 24.051 -4.996 -22.487 1.00 96.06 81 ASN A O 1
ATOM 608 N N . LEU A 1 82 ? 23.009 -5.039 -20.507 1.00 96.06 82 LEU A N 1
ATOM 609 C CA . LEU A 1 82 ? 21.673 -5.247 -21.052 1.00 96.06 82 LEU A CA 1
ATOM 610 C C . LEU A 1 82 ? 21.086 -3.944 -21.607 1.00 96.06 82 LEU A C 1
ATOM 612 O O . LEU A 1 82 ? 21.183 -2.891 -20.979 1.00 96.06 82 LEU A O 1
ATOM 616 N N . THR A 1 83 ? 20.425 -4.040 -22.763 1.00 96.94 83 THR A N 1
ATOM 617 C CA . THR A 1 83 ? 19.587 -2.966 -23.311 1.00 96.94 83 THR A CA 1
ATOM 618 C C . THR A 1 83 ? 18.114 -3.322 -23.139 1.00 96.94 83 THR A C 1
ATOM 620 O O . THR A 1 83 ? 17.686 -4.406 -23.538 1.00 96.94 83 THR A O 1
ATOM 623 N N . LEU A 1 84 ? 17.344 -2.419 -22.535 1.00 96.56 84 LEU A N 1
ATOM 624 C CA . LEU A 1 84 ? 15.919 -2.565 -22.257 1.00 96.56 84 LEU A CA 1
ATOM 625 C C . LEU A 1 84 ? 15.136 -1.470 -22.985 1.00 96.56 84 LEU A C 1
ATOM 627 O O . LEU A 1 84 ? 15.353 -0.291 -22.727 1.00 96.56 84 LEU A O 1
ATOM 631 N N . ASN A 1 85 ? 14.176 -1.874 -23.818 1.00 96.50 85 ASN A N 1
ATOM 632 C CA . ASN A 1 85 ? 13.271 -0.961 -24.516 1.00 96.50 85 ASN A CA 1
ATOM 633 C C . ASN A 1 85 ? 11.853 -1.134 -23.961 1.00 96.50 85 ASN A C 1
ATOM 635 O O . ASN A 1 85 ? 11.283 -2.225 -24.062 1.00 96.50 85 ASN A O 1
ATOM 639 N N . LEU A 1 86 ? 11.284 -0.079 -23.378 1.00 96.88 86 LEU A N 1
ATOM 640 C CA . LEU A 1 86 ? 9.945 -0.082 -22.787 1.00 96.88 86 LEU A CA 1
ATOM 641 C C . LEU A 1 86 ? 8.995 0.831 -23.571 1.00 96.88 86 LEU A C 1
ATOM 643 O O . LEU A 1 86 ? 9.317 2.000 -23.777 1.00 96.88 86 LEU A O 1
ATOM 647 N N . PRO A 1 87 ? 7.809 0.354 -23.981 1.00 97.12 87 PRO A N 1
ATOM 648 C CA . PRO A 1 87 ? 6.816 1.199 -24.632 1.00 97.12 87 PRO A CA 1
ATOM 649 C C . PRO A 1 87 ? 6.165 2.168 -23.638 1.00 97.12 87 PRO A C 1
ATOM 651 O O . PRO A 1 87 ? 5.804 1.794 -22.521 1.00 97.12 87 PRO A O 1
ATOM 654 N N . VAL A 1 88 ? 5.954 3.411 -24.066 1.00 96.44 88 VAL A N 1
ATOM 655 C CA . VAL A 1 88 ? 5.247 4.420 -23.265 1.00 96.44 88 VAL A CA 1
ATOM 656 C C . VAL A 1 88 ? 3.735 4.213 -23.364 1.00 96.44 88 VAL A C 1
ATOM 658 O O . VAL A 1 88 ? 3.203 3.940 -24.438 1.00 96.44 88 VAL A O 1
ATOM 661 N N . GLY A 1 89 ? 3.026 4.397 -22.246 1.00 95.56 89 GLY A N 1
ATOM 662 C CA . GLY A 1 89 ? 1.559 4.369 -22.206 1.00 95.56 89 GLY A CA 1
ATOM 663 C C . GLY A 1 89 ? 0.942 2.969 -22.202 1.00 95.56 89 GLY A C 1
ATOM 664 O O . GLY A 1 89 ? -0.260 2.841 -22.421 1.00 95.56 89 GLY A O 1
ATOM 665 N N . LEU A 1 90 ? 1.743 1.928 -21.953 1.00 96.62 90 LEU A N 1
ATOM 666 C CA . LEU A 1 90 ? 1.284 0.544 -21.846 1.00 96.62 90 LEU A CA 1
ATOM 667 C C . LEU A 1 90 ? 1.541 -0.032 -20.450 1.00 96.62 90 LEU A C 1
ATOM 669 O O . LEU A 1 90 ? 2.550 0.275 -19.815 1.00 96.62 90 LEU A O 1
ATOM 673 N N . LEU A 1 91 ? 0.667 -0.945 -20.016 1.00 96.62 91 LEU A N 1
ATOM 674 C CA . LEU A 1 91 ? 0.936 -1.804 -18.866 1.00 96.62 91 LEU A CA 1
ATOM 675 C C . LEU A 1 91 ? 2.051 -2.789 -19.235 1.00 96.62 91 LEU A C 1
ATOM 677 O O . LEU A 1 91 ? 1.843 -3.702 -20.035 1.00 96.62 91 LEU A O 1
ATOM 681 N N . THR A 1 92 ? 3.232 -2.588 -18.656 1.00 96.06 92 THR A N 1
ATOM 682 C CA . THR A 1 92 ? 4.410 -3.416 -18.922 1.00 96.06 92 THR A CA 1
ATOM 683 C C . THR A 1 92 ? 4.760 -4.245 -17.696 1.00 96.06 92 THR A C 1
ATOM 685 O O . THR A 1 92 ? 4.964 -3.703 -16.613 1.00 96.06 92 THR A O 1
ATOM 688 N N . CYS A 1 93 ? 4.862 -5.562 -17.872 1.00 96.62 93 CYS A N 1
ATOM 689 C CA . CYS A 1 93 ? 5.261 -6.489 -16.817 1.00 96.62 93 CYS A CA 1
ATOM 690 C C . CYS A 1 93 ? 6.703 -6.950 -17.040 1.00 96.62 93 CYS A C 1
ATOM 692 O O . CYS A 1 93 ? 7.038 -7.435 -18.120 1.00 96.62 93 CYS A O 1
ATOM 694 N N . ILE A 1 94 ? 7.542 -6.838 -16.009 1.00 96.50 94 ILE A N 1
ATOM 695 C CA . ILE A 1 94 ? 8.923 -7.335 -16.021 1.00 96.50 94 ILE A CA 1
ATOM 696 C C . ILE A 1 94 ? 8.974 -8.626 -15.207 1.00 96.50 94 ILE A C 1
ATOM 698 O O . ILE A 1 94 ? 8.796 -8.607 -13.990 1.00 96.50 94 ILE A O 1
ATOM 702 N N . THR A 1 95 ? 9.197 -9.755 -15.877 1.00 97.06 95 THR A N 1
ATOM 703 C CA . THR A 1 95 ? 9.136 -11.096 -15.275 1.00 97.06 95 THR A CA 1
ATOM 704 C C . THR A 1 95 ? 10.496 -11.798 -15.291 1.00 97.06 95 THR A C 1
ATOM 706 O O . THR A 1 95 ? 11.461 -11.326 -15.892 1.00 97.06 95 THR A O 1
ATOM 709 N N . GLY A 1 96 ? 10.604 -12.905 -14.550 1.00 95.38 96 GLY A N 1
ATOM 710 C CA . GLY A 1 96 ? 11.818 -13.721 -14.440 1.00 95.38 96 GLY A CA 1
ATOM 711 C C . GLY A 1 96 ? 12.003 -14.309 -13.040 1.00 95.38 96 GLY A C 1
ATOM 712 O O . GLY A 1 96 ? 11.399 -13.832 -12.079 1.00 95.38 96 GLY A O 1
ATOM 713 N N . VAL A 1 97 ? 12.869 -15.313 -12.905 1.00 96.38 97 VAL A N 1
ATOM 714 C CA . VAL A 1 97 ? 13.141 -16.013 -11.632 1.00 96.38 97 VAL A CA 1
ATOM 715 C C . VAL A 1 97 ? 13.759 -15.104 -10.561 1.00 96.38 97 VAL A C 1
ATOM 717 O O . VAL A 1 97 ? 14.324 -14.049 -10.870 1.00 96.38 97 VAL A O 1
ATOM 720 N N . SER A 1 98 ? 13.655 -15.479 -9.282 1.00 94.69 98 SER A N 1
ATOM 721 C CA . SER A 1 98 ? 14.346 -14.752 -8.205 1.00 94.69 98 SER A CA 1
ATOM 722 C C . SER A 1 98 ? 15.857 -14.700 -8.470 1.00 94.69 98 SER A C 1
ATOM 724 O O . SER A 1 98 ? 16.437 -15.646 -8.994 1.00 94.69 98 SER A O 1
ATOM 726 N N . GLY A 1 99 ? 16.487 -13.558 -8.189 1.00 94.69 99 GLY A N 1
ATOM 727 C CA . GLY A 1 99 ? 17.909 -13.336 -8.480 1.00 94.69 99 GLY A CA 1
ATOM 728 C C . GLY A 1 99 ? 18.255 -13.038 -9.947 1.00 94.69 99 GLY A C 1
ATOM 729 O O . GLY A 1 99 ? 19.406 -12.733 -10.238 1.00 94.69 99 GLY A O 1
ATOM 730 N N . SER A 1 100 ? 17.296 -13.021 -10.883 1.00 95.94 100 SER A N 1
ATOM 731 C CA . SER A 1 100 ? 17.573 -12.732 -12.306 1.00 95.94 100 SER A CA 1
ATOM 732 C C . SER A 1 100 ? 17.983 -11.281 -12.618 1.00 95.94 100 SER A C 1
ATOM 734 O O . SER A 1 100 ? 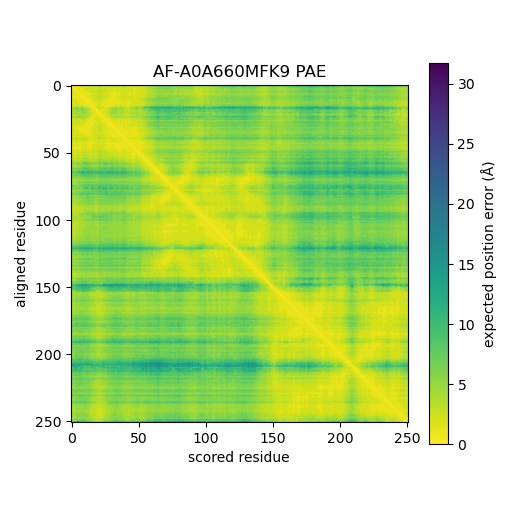18.194 -10.951 -13.780 1.00 95.94 100 SER A O 1
ATOM 736 N N . GLY A 1 101 ? 18.044 -10.400 -11.613 1.00 96.06 101 GLY A N 1
ATOM 737 C CA . GLY A 1 101 ? 18.422 -8.991 -11.780 1.00 96.06 101 GLY A CA 1
ATOM 738 C C . GLY A 1 101 ? 17.265 -8.021 -12.060 1.00 96.06 101 GLY A C 1
ATOM 739 O O . GLY A 1 101 ? 17.525 -6.857 -12.335 1.00 96.06 101 GLY A O 1
ATOM 740 N N . LYS A 1 102 ? 15.990 -8.440 -11.958 1.00 96.88 102 LYS A N 1
ATOM 741 C CA . LYS A 1 102 ? 14.815 -7.558 -12.186 1.00 96.88 102 LYS A CA 1
ATOM 742 C C . LYS A 1 102 ? 14.839 -6.295 -11.326 1.00 96.88 102 LYS A C 1
ATOM 744 O O . LYS A 1 102 ? 14.699 -5.198 -11.853 1.00 96.88 102 LYS A O 1
ATOM 749 N N . SER A 1 103 ? 15.031 -6.453 -10.015 1.00 95.62 103 SER A N 1
ATOM 750 C CA . SER A 1 103 ? 15.060 -5.326 -9.078 1.00 95.62 103 SER A CA 1
ATOM 751 C C . SER A 1 103 ? 16.248 -4.409 -9.352 1.00 95.62 103 SER A C 1
ATOM 753 O O . SER A 1 103 ? 16.099 -3.196 -9.298 1.00 95.62 103 SER A O 1
ATOM 755 N N . THR A 1 104 ? 17.401 -4.968 -9.731 1.00 96.94 104 THR A N 1
ATOM 756 C CA . THR A 1 104 ? 18.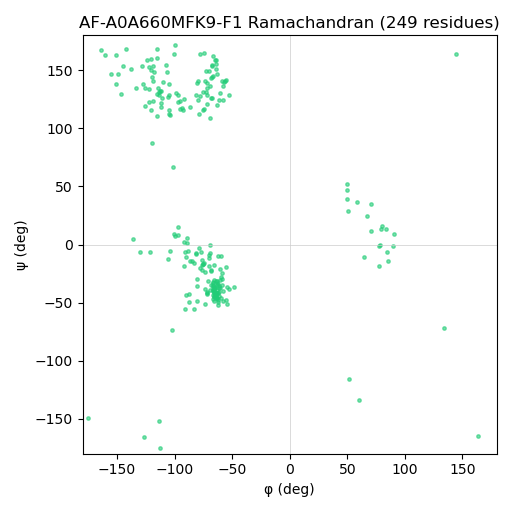553 -4.170 -10.157 1.00 96.94 104 THR A CA 1
ATOM 757 C C . THR A 1 104 ? 18.227 -3.363 -11.412 1.00 96.94 104 THR A C 1
ATOM 759 O O . THR A 1 104 ? 18.421 -2.155 -11.438 1.00 96.94 104 THR A O 1
ATOM 762 N N . LEU A 1 105 ? 17.670 -4.010 -12.436 1.00 97.44 105 LEU A N 1
ATOM 763 C CA . LEU A 1 105 ? 17.349 -3.376 -13.712 1.00 97.44 105 LEU A CA 1
ATOM 764 C C . LEU A 1 105 ? 16.296 -2.268 -13.566 1.00 97.44 105 LEU A C 1
ATOM 766 O O . LEU A 1 105 ? 16.453 -1.185 -14.128 1.00 97.44 105 LEU A O 1
ATOM 770 N N . ILE A 1 106 ? 15.223 -2.535 -12.820 1.00 96.75 106 ILE A N 1
ATOM 771 C CA . ILE A 1 106 ? 14.080 -1.624 -12.717 1.00 96.75 106 ILE A CA 1
ATOM 772 C C . ILE A 1 106 ? 14.239 -0.646 -11.561 1.00 96.75 106 ILE A C 1
ATOM 774 O O . ILE A 1 106 ? 14.197 0.555 -11.794 1.00 96.75 106 ILE A O 1
ATOM 778 N N . ASN A 1 107 ? 14.448 -1.123 -10.335 1.00 95.56 107 ASN A N 1
ATOM 779 C CA . ASN A 1 107 ? 14.436 -0.258 -9.154 1.00 95.56 107 ASN A CA 1
ATOM 780 C C . ASN A 1 107 ? 15.770 0.480 -8.999 1.00 95.56 107 ASN A C 1
ATOM 782 O O . ASN A 1 107 ? 15.783 1.696 -8.830 1.00 95.56 107 ASN A O 1
ATOM 786 N N . GLU A 1 108 ? 16.893 -0.238 -9.097 1.00 96.25 108 GLU A N 1
ATOM 787 C CA . GLU A 1 108 ? 18.222 0.339 -8.848 1.00 96.25 108 GLU A CA 1
ATOM 788 C C . GLU A 1 108 ? 18.777 1.125 -10.042 1.00 96.25 108 GLU A C 1
ATOM 790 O O . GLU A 1 108 ? 19.528 2.078 -9.845 1.00 96.25 108 GLU A O 1
ATOM 795 N N . THR A 1 109 ? 18.420 0.756 -11.274 1.00 97.38 109 THR A N 1
ATOM 796 C CA . THR A 1 109 ? 18.879 1.448 -12.487 1.00 97.38 109 THR A CA 1
ATOM 797 C C . THR A 1 109 ? 17.801 2.372 -13.050 1.00 97.38 109 THR A C 1
ATOM 799 O O . THR A 1 109 ? 17.924 3.589 -12.915 1.00 97.38 109 THR A O 1
ATOM 802 N N . LEU A 1 110 ? 16.743 1.835 -13.673 1.00 97.12 110 LEU A N 1
ATOM 803 C CA . LEU A 1 110 ? 15.786 2.647 -14.436 1.00 97.12 110 LEU A CA 1
ATOM 804 C C . LEU A 1 110 ? 15.048 3.677 -13.569 1.00 97.12 110 LEU A C 1
ATOM 806 O O . LEU A 1 110 ? 15.030 4.858 -13.909 1.00 97.12 110 LEU A O 1
ATOM 810 N N . ALA A 1 111 ? 14.450 3.249 -12.456 1.00 96.50 111 ALA A N 1
ATOM 811 C CA . ALA A 1 111 ? 13.630 4.104 -11.603 1.00 96.50 111 ALA A CA 1
ATOM 812 C C . ALA A 1 111 ? 14.463 5.211 -10.948 1.00 96.50 111 ALA A C 1
ATOM 814 O O . ALA A 1 111 ? 14.061 6.371 -11.000 1.00 96.50 111 ALA A O 1
ATOM 815 N N . LYS A 1 112 ? 15.644 4.886 -10.402 1.00 97.00 112 LYS A N 1
ATOM 816 C CA . LYS A 1 112 ? 16.567 5.883 -9.833 1.00 97.00 112 LYS A CA 1
ATOM 817 C C . LYS A 1 112 ? 17.092 6.854 -10.883 1.00 97.00 112 LYS A C 1
ATOM 819 O O . LYS A 1 112 ? 17.081 8.057 -10.646 1.00 97.00 112 LYS A O 1
ATOM 824 N N . ALA A 1 113 ? 17.493 6.370 -12.059 1.00 96.88 113 ALA A N 1
ATOM 825 C CA . ALA A 1 113 ? 18.005 7.239 -13.116 1.00 96.88 113 ALA A CA 1
ATOM 826 C C . ALA A 1 113 ? 16.916 8.187 -13.635 1.00 96.88 113 ALA A C 1
ATOM 828 O O . ALA A 1 113 ? 17.145 9.392 -13.757 1.00 96.88 113 ALA A O 1
ATOM 829 N N . ALA A 1 114 ? 15.708 7.667 -13.863 1.00 96.69 114 ALA A N 1
ATOM 830 C CA . ALA A 1 114 ? 14.572 8.466 -14.295 1.00 96.69 114 ALA A CA 1
ATOM 831 C C . ALA A 1 114 ? 14.116 9.449 -13.199 1.00 96.69 114 ALA A C 1
ATOM 833 O O . ALA A 1 114 ? 13.853 10.610 -13.497 1.00 96.69 114 ALA A O 1
ATOM 834 N N . ALA A 1 115 ? 14.105 9.049 -11.922 1.00 96.62 115 ALA A N 1
ATOM 835 C CA . ALA A 1 115 ? 13.805 9.943 -10.801 1.00 96.62 115 ALA A CA 1
ATOM 836 C C . ALA A 1 115 ? 14.873 11.033 -10.613 1.00 96.62 115 ALA A C 1
ATOM 838 O O . ALA A 1 115 ? 14.534 12.180 -10.322 1.00 96.62 115 ALA A O 1
ATOM 839 N N . LYS A 1 116 ? 16.156 10.720 -10.813 1.00 95.44 116 LYS A N 1
ATOM 840 C CA . LYS A 1 116 ? 17.246 11.704 -10.778 1.00 95.44 116 LYS A CA 1
ATOM 841 C C . LYS A 1 116 ? 17.117 12.721 -11.912 1.00 95.44 116 LYS A C 1
ATOM 843 O O . LYS A 1 116 ? 17.295 13.912 -11.679 1.00 95.44 116 LYS A O 1
ATOM 848 N N . HIS A 1 117 ? 16.759 12.271 -13.113 1.00 95.06 117 HIS A N 1
ATOM 849 C CA . HIS A 1 117 ? 16.597 13.139 -14.281 1.00 95.06 117 HIS A CA 1
ATOM 850 C C . HIS A 1 117 ? 15.325 14.002 -14.216 1.00 95.06 117 HIS A C 1
ATOM 852 O O . HIS A 1 117 ? 15.397 15.218 -14.366 1.00 95.06 117 HIS A O 1
ATOM 858 N N . ILE A 1 118 ? 14.171 13.382 -13.954 1.00 96.19 118 ILE A N 1
ATOM 859 C CA . ILE A 1 118 ? 12.849 14.022 -14.038 1.00 96.19 118 ILE A CA 1
ATOM 860 C C . ILE A 1 118 ? 12.478 14.697 -12.711 1.00 96.19 118 ILE A C 1
ATOM 862 O O . ILE A 1 118 ? 12.120 15.872 -12.680 1.00 96.19 118 ILE A O 1
ATOM 866 N N . ASN A 1 119 ? 12.610 13.980 -11.590 1.00 96.31 119 ASN A N 1
ATOM 867 C CA . ASN A 1 119 ? 12.197 14.480 -10.273 1.00 96.31 119 ASN A CA 1
ATOM 868 C C . ASN A 1 119 ? 13.321 15.212 -9.514 1.00 96.31 119 ASN A C 1
ATOM 870 O O . ASN A 1 119 ? 13.063 15.742 -8.434 1.00 96.31 119 ASN A O 1
ATOM 874 N N . ARG A 1 120 ? 14.562 15.220 -10.031 1.00 94.44 120 ARG A N 1
ATOM 875 C CA . ARG A 1 120 ? 15.771 15.728 -9.344 1.00 94.44 120 ARG A CA 1
ATOM 876 C C . ARG A 1 120 ? 16.053 15.026 -8.007 1.00 94.44 120 ARG A C 1
ATOM 878 O O . ARG A 1 120 ? 16.491 15.658 -7.047 1.00 94.44 120 ARG A O 1
ATOM 885 N N . ALA A 1 121 ? 15.776 13.723 -7.940 1.00 94.25 121 ALA A N 1
ATOM 886 C CA . ALA A 1 121 ? 16.082 12.905 -6.768 1.00 94.25 121 ALA A CA 1
ATOM 887 C C . ALA A 1 121 ? 17.601 12.814 -6.511 1.00 94.25 121 ALA A C 1
ATOM 889 O O . ALA A 1 121 ? 18.401 12.890 -7.443 1.00 94.25 121 ALA A O 1
ATOM 890 N N . GLY A 1 122 ? 17.988 12.648 -5.241 1.00 91.19 122 GLY A N 1
ATOM 891 C CA . GLY A 1 122 ? 19.394 12.588 -4.820 1.00 91.19 122 GLY A CA 1
ATOM 892 C C . GLY A 1 122 ? 20.048 11.208 -4.935 1.00 91.19 122 GLY A C 1
ATOM 893 O O . GLY A 1 122 ? 21.269 11.124 -4.864 1.00 91.19 122 GLY A O 1
ATOM 894 N N . ASP A 1 123 ? 19.260 10.145 -5.111 1.00 92.88 123 ASP A N 1
ATOM 895 C CA . ASP A 1 123 ? 19.780 8.779 -5.167 1.00 92.88 123 ASP A CA 1
ATOM 896 C C . ASP A 1 123 ? 20.543 8.513 -6.465 1.00 92.88 123 ASP A C 1
ATOM 898 O O . ASP A 1 123 ? 20.079 8.826 -7.568 1.00 92.88 123 ASP A O 1
ATOM 902 N N . ASP A 1 124 ? 21.704 7.876 -6.337 1.00 95.25 124 ASP A N 1
ATOM 903 C CA . ASP A 1 124 ? 22.498 7.479 -7.488 1.00 95.25 124 ASP A CA 1
ATOM 904 C C . ASP A 1 124 ? 21.980 6.169 -8.102 1.00 95.25 124 ASP A C 1
ATOM 906 O O . ASP A 1 124 ? 21.798 5.173 -7.391 1.00 95.25 124 ASP A O 1
ATOM 910 N N . PRO A 1 125 ? 21.740 6.140 -9.425 1.00 97.00 125 PRO A N 1
ATOM 911 C CA . PRO A 1 125 ? 21.403 4.909 -10.123 1.00 97.00 125 PRO A CA 1
ATOM 912 C C . PRO A 1 125 ? 22.597 3.956 -10.212 1.00 97.00 125 PRO A C 1
ATOM 914 O O . PRO A 1 125 ? 23.750 4.368 -10.338 1.00 97.00 125 PRO A O 1
ATOM 917 N N . ALA A 1 126 ? 22.302 2.660 -10.231 1.00 96.62 126 ALA A N 1
ATOM 918 C CA . ALA A 1 126 ? 23.268 1.615 -10.547 1.00 96.62 126 ALA A CA 1
ATOM 919 C C . ALA A 1 126 ? 23.771 1.726 -12.002 1.00 96.62 126 ALA A C 1
ATOM 921 O O . ALA A 1 126 ? 23.059 2.247 -12.852 1.00 96.62 126 ALA A O 1
ATOM 922 N N . ALA A 1 127 ? 24.968 1.202 -12.299 1.00 97.25 127 ALA A N 1
ATOM 923 C CA . ALA A 1 127 ? 25.687 1.420 -13.562 1.00 97.25 127 ALA A CA 1
ATOM 924 C C . ALA A 1 127 ? 24.885 1.111 -14.850 1.00 97.25 127 ALA A C 1
ATOM 926 O O . ALA A 1 127 ? 24.337 0.014 -15.017 1.00 97.25 127 ALA A O 1
ATOM 927 N N . TYR A 1 128 ? 24.881 2.081 -15.770 1.00 97.69 128 TYR A N 1
ATOM 928 C CA . TYR A 1 128 ? 24.321 2.027 -17.125 1.00 97.69 128 TYR A CA 1
ATOM 929 C C . TYR A 1 128 ? 25.098 2.977 -18.055 1.00 97.69 128 TYR A C 1
ATOM 931 O O . TYR A 1 128 ? 25.802 3.862 -17.569 1.00 97.69 128 TYR A O 1
ATOM 939 N N . GLU A 1 129 ? 24.977 2.817 -19.376 1.00 97.62 129 GLU A N 1
ATOM 940 C CA . GLU A 1 129 ? 25.639 3.704 -20.346 1.00 97.62 129 GLU A CA 1
ATOM 941 C C . GLU A 1 129 ? 24.835 4.987 -20.593 1.00 97.62 129 GLU A C 1
ATOM 943 O O . GLU A 1 129 ? 25.361 6.089 -20.449 1.00 97.62 129 GLU A O 1
ATOM 948 N N . ARG A 1 130 ? 23.560 4.862 -20.985 1.00 97.25 130 ARG A N 1
ATOM 949 C CA . ARG A 1 130 ? 22.651 6.006 -21.192 1.00 97.25 130 ARG A CA 1
ATOM 950 C C . ARG A 1 130 ? 21.181 5.592 -21.161 1.00 97.25 130 ARG A C 1
ATOM 952 O O . ARG A 1 130 ? 20.865 4.412 -21.309 1.00 97.25 130 ARG A O 1
ATOM 959 N N . ILE A 1 131 ? 20.291 6.571 -20.994 1.00 97.50 131 ILE A N 1
ATOM 960 C CA . ILE A 1 131 ? 18.840 6.397 -21.128 1.00 97.50 131 ILE A CA 1
ATOM 961 C C . ILE A 1 131 ? 18.305 7.418 -22.128 1.00 97.50 131 ILE A C 1
ATOM 963 O O . ILE A 1 131 ? 18.650 8.595 -22.060 1.00 97.50 131 ILE A O 1
ATOM 967 N N . GLU A 1 132 ? 17.447 6.961 -23.032 1.00 96.94 132 GLU A N 1
ATOM 968 C CA . GLU A 1 132 ? 16.764 7.771 -24.041 1.00 96.94 132 GLU A CA 1
ATOM 969 C C . GLU A 1 132 ? 15.241 7.689 -23.837 1.00 96.94 132 GLU A C 1
ATOM 971 O O . GLU A 1 132 ? 14.734 6.698 -23.305 1.00 96.94 132 GLU A O 1
ATOM 976 N N . GLY A 1 133 ? 14.500 8.719 -24.262 1.00 95.31 133 GLY A N 1
ATOM 977 C CA . GLY A 1 133 ? 13.030 8.725 -24.224 1.00 95.31 133 GLY A CA 1
ATOM 978 C C . GLY A 1 133 ? 12.398 9.128 -22.885 1.00 95.31 133 GLY A C 1
ATOM 979 O O . GLY A 1 133 ? 11.194 8.944 -22.697 1.00 95.31 133 GLY A O 1
ATOM 980 N N . LEU A 1 134 ? 13.180 9.700 -21.959 1.00 95.75 134 LEU A N 1
ATOM 981 C CA . LEU A 1 134 ? 12.655 10.257 -20.703 1.00 95.75 134 LEU A CA 1
ATOM 982 C C . LEU A 1 134 ? 11.791 11.508 -20.921 1.00 95.75 134 LEU A C 1
ATOM 984 O O . LEU A 1 134 ? 10.900 11.759 -20.117 1.00 95.75 134 LEU A O 1
ATOM 988 N N . ASP A 1 135 ? 11.967 12.216 -22.041 1.00 94.69 135 ASP A N 1
ATOM 989 C CA . ASP A 1 135 ? 11.184 13.408 -22.416 1.00 94.69 135 ASP A CA 1
ATOM 990 C C . ASP A 1 135 ? 9.684 13.124 -22.620 1.00 94.69 135 ASP A C 1
ATOM 992 O O . ASP A 1 135 ? 8.874 14.035 -22.768 1.00 94.69 135 ASP A O 1
ATOM 996 N N . HIS A 1 136 ? 9.287 11.850 -22.648 1.00 95.25 136 HIS A N 1
ATOM 997 C CA . HIS A 1 136 ? 7.886 11.445 -22.700 1.00 95.25 136 HIS A CA 1
ATOM 998 C C . HIS A 1 136 ? 7.166 11.514 -21.341 1.00 95.25 136 HIS A C 1
ATOM 1000 O O . HIS A 1 136 ? 5.970 11.207 -21.296 1.00 95.25 136 HIS A O 1
ATOM 1006 N N . PHE A 1 137 ? 7.864 11.861 -20.252 1.00 95.94 137 PHE A N 1
ATOM 1007 C CA . PHE A 1 137 ? 7.350 11.799 -18.883 1.00 95.94 137 PHE A CA 1
ATOM 1008 C C . PHE A 1 137 ? 7.659 13.068 -18.089 1.00 95.94 137 PHE A C 1
ATOM 1010 O O . PHE A 1 137 ? 8.803 13.506 -18.019 1.00 95.94 137 PHE A O 1
ATOM 1017 N N . ASP A 1 138 ? 6.652 13.575 -17.376 1.00 96.69 138 ASP A N 1
ATOM 1018 C CA . ASP A 1 138 ? 6.810 14.731 -16.481 1.00 96.69 138 ASP A CA 1
ATOM 1019 C C . ASP A 1 138 ? 7.148 14.330 -15.037 1.00 96.69 138 ASP A C 1
ATOM 1021 O O . ASP A 1 138 ? 7.592 15.152 -14.235 1.00 96.69 138 ASP A O 1
ATOM 1025 N N . LYS A 1 139 ? 6.892 13.066 -14.670 1.00 96.00 139 LYS A N 1
ATOM 1026 C CA . LYS A 1 139 ? 7.118 12.542 -13.320 1.00 96.00 139 LYS A CA 1
ATOM 1027 C C . LYS A 1 139 ? 7.322 11.033 -13.328 1.00 96.00 139 LYS A C 1
ATOM 1029 O O . LYS A 1 139 ? 6.667 10.311 -14.076 1.00 96.00 139 LYS A O 1
ATOM 1034 N N . VAL A 1 140 ? 8.159 10.558 -12.409 1.00 95.69 140 VAL A N 1
ATOM 1035 C CA . VAL A 1 140 ? 8.304 9.130 -12.090 1.00 95.69 140 VAL A CA 1
ATOM 1036 C C . VAL A 1 140 ? 7.838 8.881 -10.664 1.00 95.69 140 VAL A C 1
ATOM 1038 O O . VAL A 1 140 ? 8.187 9.630 -9.754 1.00 95.69 140 VAL A O 1
ATOM 1041 N N . ILE A 1 141 ? 7.044 7.835 -10.455 1.00 95.38 141 ILE A N 1
ATOM 1042 C CA . ILE A 1 141 ? 6.576 7.432 -9.127 1.00 95.38 141 ILE A CA 1
ATOM 1043 C C . ILE A 1 141 ? 6.946 5.967 -8.938 1.00 95.38 141 ILE A C 1
ATOM 1045 O O . ILE A 1 141 ? 6.501 5.115 -9.701 1.00 95.38 141 ILE A O 1
ATOM 1049 N N . ASN A 1 142 ? 7.763 5.692 -7.923 1.00 93.88 142 ASN A N 1
ATOM 1050 C CA . ASN A 1 142 ? 8.030 4.337 -7.469 1.00 93.88 142 ASN A CA 1
ATOM 1051 C C . ASN A 1 142 ? 7.085 4.025 -6.305 1.00 93.88 142 ASN A C 1
ATOM 1053 O O . ASN A 1 142 ? 7.141 4.704 -5.281 1.00 93.88 142 ASN A O 1
ATOM 1057 N N . ILE A 1 143 ? 6.208 3.039 -6.484 1.00 93.62 143 ILE A N 1
ATOM 1058 C CA . ILE A 1 143 ? 5.327 2.534 -5.428 1.00 93.62 143 ILE A CA 1
ATOM 1059 C C . ILE A 1 143 ? 5.903 1.192 -4.991 1.00 93.62 143 ILE A C 1
ATOM 1061 O O . ILE A 1 143 ? 5.912 0.240 -5.770 1.00 93.62 143 ILE A O 1
ATOM 1065 N N . ASP A 1 144 ? 6.414 1.138 -3.765 1.00 90.31 144 ASP A N 1
ATOM 1066 C CA . ASP A 1 144 ? 7.070 -0.040 -3.209 1.00 90.31 144 ASP A CA 1
ATOM 1067 C C . ASP A 1 144 ? 6.268 -0.655 -2.050 1.00 90.31 144 ASP A C 1
ATOM 1069 O O . ASP A 1 144 ? 5.137 -0.266 -1.762 1.00 90.31 144 ASP A O 1
ATOM 1073 N N . GLN A 1 145 ? 6.851 -1.673 -1.416 1.00 88.12 145 GLN A N 1
ATOM 1074 C CA . GLN A 1 145 ? 6.276 -2.355 -0.253 1.00 88.12 145 GLN A CA 1
ATOM 1075 C C . GLN A 1 145 ? 6.839 -1.819 1.071 1.00 88.12 145 GLN A C 1
ATOM 1077 O O . GLN A 1 145 ? 6.732 -2.480 2.107 1.00 88.12 145 GLN A O 1
ATOM 1082 N N . SER A 1 146 ? 7.498 -0.656 1.058 1.00 88.88 146 SER A N 1
ATOM 1083 C CA . SER A 1 146 ? 7.983 -0.058 2.295 1.00 88.88 146 SER A CA 1
ATOM 1084 C C . SER A 1 146 ? 6.793 0.387 3.160 1.00 88.88 146 SER A C 1
ATOM 1086 O O . SER A 1 146 ? 5.763 0.819 2.636 1.00 88.88 146 SER A O 1
ATOM 1088 N N . PRO A 1 147 ? 6.882 0.267 4.499 1.00 88.19 147 PRO A N 1
ATOM 1089 C CA . PRO A 1 147 ? 5.808 0.723 5.369 1.00 88.19 147 PRO A CA 1
ATOM 1090 C C . PRO A 1 147 ? 5.523 2.213 5.160 1.00 88.19 147 PRO A C 1
ATOM 1092 O O . PRO A 1 147 ? 6.450 3.022 5.153 1.00 88.19 147 PRO A O 1
ATOM 1095 N N . ILE A 1 148 ? 4.236 2.574 5.100 1.00 87.38 148 ILE A N 1
ATOM 1096 C CA . ILE A 1 148 ? 3.742 3.960 4.974 1.00 87.38 148 ILE A CA 1
ATOM 1097 C C . ILE A 1 148 ? 4.411 4.907 5.985 1.00 87.38 148 ILE A C 1
ATOM 1099 O O . ILE A 1 148 ? 4.707 6.063 5.688 1.00 87.38 148 ILE A O 1
ATOM 1103 N N . GLY A 1 149 ? 4.670 4.405 7.188 1.00 85.81 149 GLY A N 1
ATOM 1104 C CA . GLY A 1 149 ? 5.540 5.044 8.154 1.00 85.81 149 GLY A CA 1
ATOM 1105 C C . GLY A 1 149 ? 5.941 4.066 9.247 1.00 85.81 149 GLY A C 1
ATOM 1106 O O . GLY A 1 149 ? 5.389 2.977 9.373 1.00 85.81 149 GLY A O 1
ATOM 1107 N N . ARG A 1 150 ? 6.933 4.461 10.046 1.00 83.19 150 ARG A N 1
ATOM 1108 C CA . ARG A 1 150 ? 7.482 3.640 11.139 1.00 83.19 150 ARG A CA 1
ATOM 1109 C C . ARG A 1 150 ? 6.937 4.025 12.516 1.00 83.19 150 ARG A C 1
ATOM 1111 O O . ARG A 1 150 ? 7.449 3.562 13.527 1.00 83.19 150 ARG A O 1
ATOM 1118 N N . THR A 1 151 ? 5.950 4.919 12.565 1.00 86.44 151 THR A N 1
ATOM 1119 C CA . THR A 1 151 ? 5.394 5.460 13.810 1.00 86.44 151 THR A CA 1
ATOM 1120 C C . THR A 1 151 ? 3.871 5.327 13.831 1.00 86.44 151 THR A C 1
ATOM 1122 O O . THR A 1 151 ? 3.248 5.403 12.768 1.00 86.44 151 THR A O 1
ATOM 1125 N N . PRO A 1 152 ? 3.241 5.247 15.021 1.00 85.81 152 PRO A N 1
ATOM 1126 C CA . PRO A 1 152 ? 1.776 5.224 15.164 1.00 85.81 152 PRO A CA 1
ATOM 1127 C C . PRO A 1 152 ? 1.049 6.461 14.601 1.00 85.81 152 PRO A C 1
ATOM 1129 O O . PRO A 1 152 ? -0.182 6.489 14.501 1.00 85.81 152 PRO A O 1
ATOM 1132 N N . ARG A 1 153 ? 1.804 7.506 14.240 1.00 89.81 153 ARG A N 1
ATOM 1133 C CA . ARG A 1 153 ? 1.302 8.744 13.630 1.00 89.81 153 ARG A CA 1
ATOM 1134 C C . ARG A 1 153 ? 0.986 8.599 12.149 1.00 89.81 153 ARG A C 1
ATOM 1136 O O . ARG A 1 153 ? 0.259 9.432 11.620 1.00 89.81 153 ARG A O 1
ATOM 1143 N N . SER A 1 154 ? 1.551 7.586 11.495 1.00 90.81 154 SER A N 1
ATOM 1144 C CA . SER A 1 154 ? 1.334 7.326 10.074 1.00 90.81 154 SER A CA 1
ATOM 1145 C C . SER A 1 154 ? 0.184 6.344 9.919 1.00 90.81 154 SER A C 1
ATOM 1147 O O . SER A 1 154 ? 0.257 5.205 10.369 1.00 90.81 154 SER A O 1
ATOM 1149 N N . ASN A 1 155 ? -0.894 6.805 9.306 1.00 92.69 155 ASN A N 1
ATOM 1150 C CA . ASN A 1 155 ? -2.096 6.027 9.024 1.00 92.69 155 ASN A CA 1
ATOM 1151 C C . ASN A 1 155 ? -2.669 6.423 7.645 1.00 92.69 155 ASN A C 1
ATOM 1153 O O . ASN A 1 155 ? -2.243 7.445 7.088 1.00 92.69 155 ASN A O 1
ATOM 1157 N N . PRO A 1 156 ? -3.634 5.668 7.088 1.00 93.81 156 PRO A N 1
ATOM 1158 C CA . PRO A 1 156 ? -4.198 5.958 5.768 1.00 93.81 156 PRO A CA 1
ATOM 1159 C C . PRO A 1 156 ? -4.710 7.398 5.616 1.00 93.81 156 PRO A C 1
ATOM 1161 O O . PRO A 1 156 ? -4.469 8.032 4.588 1.00 93.81 156 PRO A O 1
ATOM 1164 N N . ALA A 1 157 ? -5.330 7.962 6.659 1.00 94.50 157 ALA A N 1
ATOM 1165 C CA . ALA A 1 157 ? -5.863 9.320 6.619 1.00 94.50 157 ALA A CA 1
ATOM 1166 C C . ALA A 1 157 ? -4.759 10.392 6.503 1.00 94.50 157 ALA A C 1
ATOM 1168 O O . ALA A 1 157 ? -4.900 11.382 5.782 1.00 94.50 157 ALA A O 1
ATOM 1169 N N . THR A 1 158 ? -3.640 10.203 7.206 1.00 93.50 158 THR A N 1
ATOM 1170 C CA . THR A 1 158 ? -2.480 11.107 7.122 1.00 93.50 158 THR A CA 1
ATOM 1171 C C . THR A 1 158 ? -1.704 10.952 5.821 1.00 93.50 158 THR A C 1
ATOM 1173 O O . THR A 1 158 ? -1.281 11.960 5.263 1.00 93.50 158 THR A O 1
ATOM 1176 N N . TYR A 1 159 ? -1.546 9.724 5.319 1.00 93.00 159 TYR A N 1
ATOM 1177 C CA . TYR A 1 159 ? -0.752 9.448 4.121 1.00 93.00 159 TYR A CA 1
ATOM 1178 C C . TYR A 1 159 ? -1.432 9.946 2.844 1.00 93.00 159 TYR A C 1
ATOM 1180 O O . TYR A 1 159 ? -0.793 10.560 1.995 1.00 93.00 159 TYR A O 1
ATOM 1188 N N . THR A 1 160 ? -2.745 9.744 2.735 1.00 93.62 160 THR A N 1
ATOM 1189 C CA . THR A 1 160 ? -3.546 10.240 1.602 1.00 93.62 160 THR A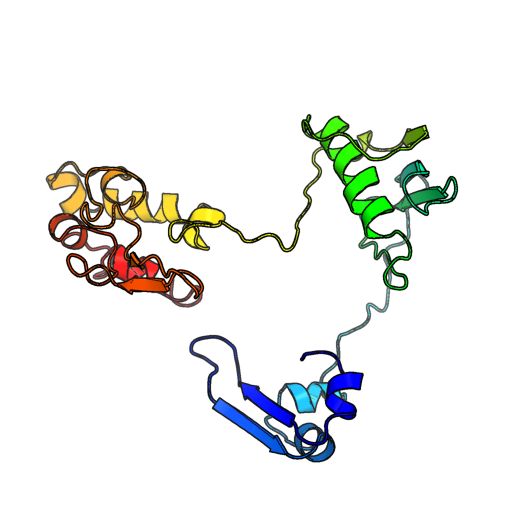 CA 1
ATOM 1190 C C . THR A 1 160 ? -3.796 11.750 1.663 1.00 93.62 160 THR A C 1
ATOM 1192 O O . THR A 1 160 ? -4.200 12.349 0.671 1.00 93.62 160 THR A O 1
ATOM 1195 N N . GLY A 1 161 ? -3.574 12.378 2.823 1.00 94.12 161 GLY A N 1
ATOM 1196 C CA . GLY A 1 161 ? -3.811 13.804 3.051 1.00 94.12 161 GLY A CA 1
ATOM 1197 C C . GLY A 1 161 ? -5.252 14.167 3.427 1.00 94.12 161 GLY A C 1
ATOM 1198 O O . GLY A 1 161 ? -5.494 15.308 3.830 1.00 94.12 161 GLY A O 1
ATOM 1199 N N . ILE A 1 162 ? -6.197 13.218 3.389 1.00 96.12 162 ILE A N 1
ATOM 1200 C CA . ILE A 1 162 ? -7.613 13.462 3.728 1.00 96.12 162 ILE A CA 1
ATOM 1201 C C . ILE A 1 162 ? -7.793 13.965 5.166 1.00 96.12 162 ILE A C 1
ATOM 1203 O O . ILE A 1 162 ? -8.696 14.753 5.450 1.00 96.12 162 ILE A O 1
ATOM 1207 N N . PHE A 1 163 ? -6.880 13.609 6.074 1.00 96.81 163 PHE A N 1
ATOM 1208 C CA . PHE A 1 163 ? -6.911 14.093 7.451 1.00 96.81 163 PHE A CA 1
ATOM 1209 C C . PHE A 1 163 ? -6.835 15.625 7.560 1.00 96.81 163 PHE A C 1
ATOM 1211 O O . PHE A 1 163 ? -7.312 16.201 8.536 1.00 96.81 163 PHE A O 1
ATOM 1218 N N . THR A 1 164 ? -6.270 16.321 6.570 1.00 96.44 164 THR A N 1
ATOM 1219 C CA . THR A 1 164 ? -6.304 17.791 6.533 1.00 96.44 164 THR A CA 1
ATOM 1220 C C . THR A 1 164 ? -7.721 18.317 6.355 1.00 96.44 164 THR A C 1
ATOM 1222 O O . THR A 1 164 ? -8.150 19.134 7.170 1.00 96.44 164 THR A O 1
ATOM 1225 N N . ALA A 1 165 ? -8.469 17.779 5.392 1.00 97.00 165 ALA A N 1
ATOM 1226 C CA . ALA A 1 165 ? -9.863 18.153 5.172 1.00 97.00 165 ALA A CA 1
ATOM 1227 C C . ALA A 1 165 ? -10.733 17.834 6.402 1.00 97.00 165 ALA A C 1
ATOM 1229 O O . ALA A 1 165 ? -11.538 18.660 6.826 1.00 97.00 165 ALA A O 1
ATOM 1230 N N . ILE A 1 166 ? -10.508 16.684 7.051 1.00 97.62 166 ILE A N 1
ATOM 1231 C CA . ILE A 1 166 ? -11.209 16.322 8.296 1.00 97.62 166 ILE A CA 1
ATOM 1232 C C . ILE A 1 166 ? -10.970 17.383 9.381 1.00 97.62 166 ILE A C 1
ATOM 1234 O O . ILE A 1 166 ? -11.914 17.882 9.991 1.00 97.62 166 ILE A O 1
ATOM 1238 N N . ARG A 1 167 ? -9.716 17.788 9.614 1.00 98.12 167 ARG A N 1
ATOM 1239 C CA . ARG A 1 167 ? -9.394 18.809 10.630 1.00 98.12 167 ARG A CA 1
ATOM 1240 C C . ARG A 1 167 ? -10.015 20.168 10.320 1.00 98.12 167 ARG A C 1
ATOM 1242 O O . ARG A 1 167 ? -10.397 20.880 11.248 1.00 98.12 167 ARG A O 1
ATOM 1249 N N . GLU A 1 168 ? -10.107 20.535 9.046 1.00 98.12 168 GLU A N 1
ATOM 1250 C CA . GLU A 1 168 ? -10.775 21.763 8.606 1.00 98.12 168 GLU A CA 1
ATOM 1251 C C . GLU A 1 168 ? -12.279 21.725 8.888 1.00 98.12 168 GLU A C 1
ATOM 1253 O O . GLU A 1 168 ? -12.816 22.702 9.411 1.00 98.12 168 GLU A O 1
ATOM 1258 N N . LEU A 1 169 ? -12.941 20.587 8.653 1.00 97.75 169 LEU A N 1
ATOM 1259 C CA . LEU A 1 169 ? -14.352 20.397 9.002 1.00 97.75 169 LEU A CA 1
ATOM 1260 C C . LEU A 1 169 ? -14.594 20.578 10.507 1.00 97.75 169 LEU A C 1
ATOM 1262 O O . LEU A 1 169 ? -15.499 21.315 10.898 1.00 97.75 169 LEU A O 1
ATOM 1266 N N . PHE A 1 170 ? -13.755 19.975 11.354 1.00 98.44 170 PHE A N 1
ATOM 1267 C CA . PHE A 1 170 ? -13.865 20.117 12.811 1.00 98.44 170 PHE A CA 1
ATOM 1268 C C . PHE A 1 170 ? -13.582 21.541 13.299 1.00 98.44 170 PHE A C 1
ATOM 1270 O O . PHE A 1 170 ? -14.280 22.031 14.183 1.00 98.44 170 PHE A O 1
ATOM 1277 N N . ALA A 1 171 ? -12.604 22.238 12.716 1.00 98.06 171 ALA A N 1
ATOM 1278 C CA . ALA A 1 171 ? -12.357 23.652 13.016 1.00 98.06 171 ALA A CA 1
ATOM 1279 C C . ALA A 1 171 ? -13.483 24.575 12.516 1.00 98.06 171 ALA A C 1
ATOM 1281 O O . ALA A 1 171 ? -13.650 25.690 13.012 1.00 98.06 171 ALA A O 1
ATOM 1282 N N . GLY A 1 172 ? -14.264 24.117 11.537 1.00 97.69 172 GLY A N 1
ATOM 1283 C CA . GLY A 1 172 ? -15.407 24.830 10.984 1.00 97.69 172 GLY A CA 1
ATOM 1284 C C . GLY A 1 172 ? -16.665 24.818 11.857 1.00 97.69 172 GLY A C 1
ATOM 1285 O O . GLY A 1 172 ? -17.563 25.615 11.583 1.00 97.69 172 GLY A O 1
ATOM 1286 N N . THR A 1 173 ? -16.749 23.966 12.886 1.00 98.00 173 THR A N 1
ATOM 1287 C CA . THR A 1 173 ? -17.940 23.861 13.750 1.00 98.00 173 THR A CA 1
ATOM 1288 C C . THR A 1 173 ? -18.143 25.115 14.599 1.00 98.00 173 THR A C 1
ATOM 1290 O O . THR A 1 173 ? -17.202 25.863 14.889 1.00 98.00 173 THR A O 1
ATOM 1293 N N . GLN A 1 174 ? -19.389 25.374 15.003 1.00 96.81 174 GLN A N 1
ATOM 1294 C CA . GLN A 1 174 ? -19.725 26.572 15.774 1.00 96.81 174 GLN A CA 1
ATOM 1295 C C . GLN A 1 174 ? -19.008 26.578 17.130 1.00 96.81 174 GLN A C 1
ATOM 1297 O O . GLN A 1 174 ? -18.453 27.600 17.533 1.00 96.81 174 GLN A O 1
ATOM 1302 N N . GLU A 1 175 ? -18.952 25.428 17.800 1.00 96.06 175 GLU A N 1
ATOM 1303 C CA . GLU A 1 175 ? -18.286 25.243 19.086 1.00 96.06 175 GLU A CA 1
ATOM 1304 C C . GLU A 1 175 ? -16.771 25.423 18.975 1.00 96.06 175 GLU A C 1
ATOM 1306 O O . GLU A 1 175 ? -16.165 26.060 19.840 1.00 96.06 175 GLU A O 1
ATOM 1311 N N . ALA A 1 176 ? -16.148 24.903 17.909 1.00 97.62 176 ALA A N 1
ATOM 1312 C CA . ALA A 1 176 ? -14.720 25.096 17.668 1.00 97.62 176 ALA A CA 1
ATOM 1313 C C . ALA A 1 176 ? -14.398 26.576 17.441 1.00 97.62 176 ALA A C 1
ATOM 1315 O O . ALA A 1 176 ? -13.483 27.108 18.075 1.00 97.62 176 ALA A O 1
ATOM 1316 N N . ARG A 1 177 ? -15.187 27.262 16.605 1.00 97.19 177 ARG A N 1
ATOM 1317 C CA . ARG A 1 177 ? -15.026 28.699 16.334 1.00 97.19 177 ARG A CA 1
ATOM 1318 C C . ARG A 1 177 ? -15.213 29.546 17.588 1.00 97.19 177 ARG A C 1
ATOM 1320 O O . ARG A 1 177 ? -14.389 30.418 17.844 1.00 97.19 177 ARG A O 1
ATOM 1327 N N . ALA A 1 178 ? -16.230 29.258 18.400 1.00 97.12 178 ALA A N 1
ATOM 1328 C CA . ALA A 1 178 ? -16.477 29.969 19.657 1.00 97.12 178 ALA A CA 1
ATOM 1329 C C . ALA A 1 178 ? -15.312 29.835 20.656 1.00 97.12 178 ALA A C 1
ATOM 1331 O O . ALA A 1 178 ? -15.056 30.750 21.434 1.00 97.12 178 ALA A O 1
ATOM 1332 N N . ARG A 1 179 ? -14.578 28.715 20.615 1.00 96.88 179 ARG A N 1
ATOM 1333 C CA . ARG A 1 179 ? -13.384 28.466 21.443 1.00 96.88 179 ARG A CA 1
ATOM 1334 C C . ARG A 1 179 ? -12.068 28.889 20.777 1.00 96.88 179 ARG A C 1
ATOM 1336 O O . ARG A 1 179 ? -11.005 28.661 21.351 1.00 96.88 179 ARG A O 1
ATOM 1343 N N . GLY A 1 180 ? -12.115 29.469 19.576 1.00 97.12 180 GLY A N 1
ATOM 1344 C CA . GLY A 1 180 ? -10.928 29.870 18.815 1.00 97.12 180 GLY A CA 1
ATOM 1345 C C . GLY A 1 180 ? -10.064 28.697 18.336 1.00 97.12 180 GLY A C 1
ATOM 1346 O O . GLY A 1 180 ? -8.858 28.852 18.144 1.00 97.12 180 GLY A O 1
ATOM 1347 N N . TYR A 1 181 ? -10.638 27.502 18.178 1.00 98.12 181 TYR A N 1
ATOM 1348 C CA . TYR A 1 181 ? -9.899 26.323 17.733 1.00 98.12 181 TYR A CA 1
ATOM 1349 C C . TYR A 1 181 ? -9.668 26.348 16.222 1.00 98.12 181 TYR A C 1
ATOM 1351 O O . TYR A 1 181 ? -10.593 26.476 15.427 1.00 98.12 181 TYR A O 1
ATOM 1359 N N . THR A 1 182 ? -8.409 26.176 15.829 1.00 97.88 182 THR A N 1
ATOM 1360 C CA . THR A 1 182 ? -7.974 26.067 14.430 1.00 97.88 182 THR A CA 1
ATOM 1361 C C . THR A 1 182 ? -7.762 24.594 14.047 1.00 97.88 182 THR A C 1
ATOM 1363 O O . THR A 1 182 ? -7.725 23.734 14.936 1.00 97.88 182 THR A O 1
ATOM 1366 N N . PRO A 1 183 ? -7.528 24.259 12.759 1.00 98.00 183 PRO A N 1
ATOM 1367 C CA . PRO A 1 183 ? -7.217 22.884 12.346 1.00 98.00 183 PRO A CA 1
ATOM 1368 C C . PRO A 1 183 ? -6.008 22.266 13.071 1.00 98.00 183 PRO A C 1
ATOM 1370 O O . PRO A 1 183 ? -5.853 21.045 13.085 1.00 98.00 183 PRO A O 1
ATOM 1373 N N . GLY A 1 184 ? -5.140 23.090 13.673 1.00 97.38 184 GLY A N 1
ATOM 1374 C CA . GLY A 1 184 ? -4.029 22.636 14.509 1.00 97.38 184 GLY A CA 1
ATOM 1375 C C . GLY A 1 184 ? -4.482 21.969 15.811 1.00 97.38 184 GLY A C 1
ATOM 1376 O O . GLY A 1 184 ? -3.883 20.976 16.211 1.00 97.38 184 GLY A O 1
ATOM 1377 N N . ARG A 1 185 ? -5.581 22.428 16.433 1.00 98.06 185 ARG A N 1
ATOM 1378 C CA . ARG A 1 185 ? -6.147 21.802 17.647 1.00 98.06 185 ARG A CA 1
ATOM 1379 C C . ARG A 1 185 ? -6.514 20.337 17.399 1.00 98.06 185 ARG A C 1
ATOM 1381 O O . ARG A 1 185 ? -6.337 19.493 18.265 1.00 98.06 185 ARG A O 1
ATOM 1388 N N . PHE A 1 186 ? -6.976 20.044 16.192 1.00 98.25 186 PHE A N 1
ATOM 1389 C CA . PHE A 1 186 ? -7.446 18.733 15.762 1.00 98.25 186 PHE A CA 1
ATOM 1390 C C . PHE A 1 186 ? -6.340 17.840 15.187 1.00 98.25 186 PHE A C 1
ATOM 1392 O O . PHE A 1 186 ? -6.605 16.739 14.718 1.00 98.25 186 PHE A O 1
ATOM 1399 N N . SER A 1 187 ? -5.081 18.272 15.232 1.00 97.38 187 SER A N 1
ATOM 1400 C CA . SER A 1 187 ? -3.944 17.455 14.816 1.00 97.38 187 SER A CA 1
ATOM 1401 C C . SER A 1 187 ? -3.298 16.780 16.024 1.00 97.38 187 SER A C 1
ATOM 1403 O O . SER A 1 187 ? -2.821 17.450 16.938 1.00 97.38 187 SER A O 1
ATOM 1405 N N . PHE A 1 188 ? -3.216 15.447 16.008 1.00 96.25 188 PHE A N 1
ATOM 1406 C CA . PHE A 1 188 ? -2.471 14.696 17.025 1.00 96.25 188 PHE A CA 1
ATOM 1407 C C . PHE A 1 188 ? -0.942 14.881 16.905 1.00 96.25 188 PHE A C 1
ATOM 1409 O O . PHE A 1 188 ? -0.196 14.562 17.828 1.00 96.25 188 PHE A O 1
ATOM 1416 N N . ASN A 1 189 ? -0.448 15.461 15.805 1.00 94.81 189 ASN A N 1
ATOM 1417 C CA . ASN A 1 189 ? 0.987 15.655 15.570 1.00 94.81 189 ASN A CA 1
ATOM 1418 C C . ASN A 1 189 ? 1.566 16.914 16.233 1.00 94.81 189 ASN A C 1
ATOM 1420 O O . ASN A 1 189 ? 2.786 17.009 16.389 1.00 94.81 189 ASN A O 1
ATOM 1424 N N . VAL A 1 190 ? 0.725 17.863 16.653 1.00 94.81 190 VAL A N 1
ATOM 1425 C CA . VAL A 1 190 ? 1.150 19.161 17.205 1.00 94.81 190 VAL A CA 1
ATOM 1426 C C . VAL A 1 190 ? 0.609 19.375 18.616 1.00 94.81 190 VAL A C 1
ATOM 1428 O O . VAL A 1 190 ? -0.429 18.832 18.990 1.00 94.81 190 VAL A O 1
ATOM 1431 N N . LYS A 1 191 ? 1.321 20.179 19.412 1.00 95.31 191 LYS A N 1
ATOM 1432 C CA . LYS A 1 191 ? 0.860 20.577 20.748 1.00 95.31 191 LYS A CA 1
ATOM 1433 C C . LYS A 1 191 ? -0.427 21.396 20.649 1.00 95.31 191 LYS A C 1
ATOM 1435 O O . LYS A 1 191 ? -0.610 22.168 19.710 1.00 95.31 191 LYS A O 1
ATOM 1440 N N . GLY A 1 192 ? -1.300 21.247 21.642 1.00 94.94 192 GLY A N 1
ATOM 1441 C CA . GLY A 1 192 ? -2.549 22.002 21.747 1.00 94.94 192 GLY A CA 1
ATOM 1442 C C . GLY A 1 192 ? -3.732 21.109 22.098 1.00 94.94 192 GLY A C 1
ATOM 1443 O O . GLY A 1 192 ? -4.238 21.182 23.215 1.00 94.94 192 GLY A O 1
ATOM 1444 N N . GLY A 1 193 ? -4.193 20.284 21.154 1.00 96.06 193 GLY A N 1
ATOM 1445 C CA . GLY A 1 193 ? -5.348 19.401 21.374 1.00 96.06 193 GLY A CA 1
ATOM 1446 C C . GLY A 1 193 ? -5.030 17.919 21.557 1.00 96.06 193 GLY A C 1
ATOM 1447 O O . GLY A 1 193 ? -5.889 17.161 22.009 1.00 96.06 193 GLY A O 1
ATOM 1448 N N . ARG A 1 194 ? -3.801 17.496 21.250 1.00 97.75 194 ARG A N 1
ATOM 1449 C CA . ARG A 1 194 ? -3.355 16.118 21.471 1.00 97.75 194 ARG A CA 1
ATOM 1450 C C . ARG A 1 194 ? -3.264 15.769 22.959 1.00 97.75 194 ARG A C 1
ATOM 1452 O O . ARG A 1 194 ? -3.187 16.644 23.821 1.00 97.75 194 ARG A O 1
ATOM 1459 N N . CYS A 1 195 ? -3.221 14.478 23.258 1.00 97.81 195 CYS A N 1
ATOM 1460 C CA . CYS A 1 195 ? -2.845 13.997 24.578 1.00 97.81 195 CYS A CA 1
ATOM 1461 C C . CYS A 1 195 ? -1.340 14.214 24.794 1.00 97.81 195 CYS A C 1
ATOM 1463 O O . CYS A 1 195 ? -0.521 13.685 24.044 1.00 97.81 195 CYS A O 1
ATOM 1465 N N . GLU A 1 196 ? -0.968 14.974 25.824 1.00 97.00 196 GLU A N 1
ATOM 1466 C CA . GLU A 1 196 ? 0.443 15.245 26.129 1.00 97.00 196 GLU A CA 1
ATOM 1467 C C . GLU A 1 196 ? 1.151 14.052 26.791 1.00 97.00 196 GLU A C 1
ATOM 1469 O O . GLU A 1 196 ? 2.364 13.929 26.666 1.00 97.00 196 GLU A O 1
ATOM 1474 N N . ALA A 1 197 ? 0.429 13.119 27.417 1.00 96.31 197 ALA A N 1
ATOM 1475 C CA . ALA A 1 197 ? 1.054 11.947 28.036 1.00 96.31 197 ALA A CA 1
ATOM 1476 C C . ALA A 1 197 ? 1.691 11.000 27.002 1.00 96.31 197 ALA A C 1
ATOM 1478 O O . ALA A 1 197 ? 2.822 10.567 27.179 1.00 96.31 197 ALA A O 1
ATOM 1479 N N . CYS A 1 198 ? 0.997 10.731 25.891 1.00 96.31 198 CYS A N 1
ATOM 1480 C CA . CYS A 1 198 ? 1.525 9.941 24.770 1.00 96.31 198 CYS A CA 1
ATOM 1481 C C . CYS A 1 198 ? 2.008 10.799 23.595 1.00 96.31 198 CYS A C 1
ATOM 1483 O O . CYS A 1 198 ? 2.246 10.282 22.508 1.00 96.31 198 CYS A O 1
ATOM 1485 N N . GLN A 1 199 ? 2.073 12.124 23.766 1.00 96.44 199 GLN A N 1
ATOM 1486 C CA . GLN A 1 199 ? 2.439 13.078 22.711 1.00 96.44 199 GLN A CA 1
ATOM 1487 C C . GLN A 1 199 ? 1.638 12.903 21.399 1.00 96.44 199 GLN A C 1
ATOM 1489 O O . GLN A 1 199 ? 2.127 13.258 20.323 1.00 96.44 199 GLN A O 1
ATOM 1494 N N . GLY A 1 200 ? 0.396 12.412 21.494 1.00 95.69 200 GLY A N 1
ATOM 1495 C CA . GLY A 1 200 ? -0.514 12.165 20.369 1.00 95.69 200 GLY A CA 1
ATOM 1496 C C . GLY A 1 200 ? -0.427 10.778 19.726 1.00 95.69 200 GLY A C 1
ATOM 1497 O O . GLY A 1 200 ? -1.209 10.496 18.821 1.00 95.69 200 GLY A O 1
ATOM 1498 N N . ASP A 1 201 ? 0.456 9.894 20.192 1.00 95.31 201 ASP A N 1
ATOM 1499 C CA . ASP A 1 201 ? 0.621 8.558 19.599 1.00 95.31 201 ASP A CA 1
ATOM 1500 C C . ASP A 1 201 ? -0.550 7.620 19.942 1.00 95.31 201 ASP A C 1
ATOM 1502 O O . ASP A 1 201 ? -0.820 6.664 19.221 1.00 95.31 201 ASP A O 1
ATOM 1506 N N . GLY A 1 202 ? -1.259 7.885 21.045 1.00 95.69 202 GLY A N 1
ATOM 1507 C CA . GLY A 1 202 ? -2.337 7.032 21.573 1.00 95.69 202 GLY A CA 1
ATOM 1508 C C . GLY A 1 202 ? -1.833 5.789 22.307 1.00 95.69 202 GLY A C 1
ATOM 1509 O O . GLY A 1 202 ? -2.549 5.234 23.138 1.00 95.69 202 GLY A O 1
ATOM 1510 N N . VAL A 1 203 ? -0.579 5.419 22.079 1.00 95.88 203 VAL A N 1
ATOM 1511 C CA . VAL A 1 203 ? 0.117 4.298 22.706 1.00 95.88 203 VAL A CA 1
ATOM 1512 C C . VAL A 1 203 ? 1.397 4.767 23.393 1.00 95.88 203 VAL A C 1
ATOM 1514 O O . VAL A 1 203 ? 1.929 5.828 23.071 1.00 95.88 203 VAL A O 1
ATOM 1517 N N . ILE A 1 204 ? 1.885 3.975 24.341 1.00 95.19 204 ILE A N 1
ATOM 1518 C CA . ILE A 1 204 ? 3.184 4.122 24.992 1.00 95.19 204 ILE A CA 1
ATOM 1519 C C . ILE A 1 204 ? 4.035 2.920 24.592 1.00 95.19 204 ILE A C 1
ATOM 1521 O O . ILE A 1 204 ? 3.581 1.777 24.651 1.00 95.19 204 ILE A O 1
ATOM 1525 N N . LYS A 1 205 ? 5.265 3.188 24.156 1.00 92.50 205 LYS A N 1
ATOM 1526 C CA . LYS A 1 205 ? 6.240 2.152 23.828 1.00 92.50 205 LYS A CA 1
ATOM 1527 C C . LYS A 1 205 ? 6.865 1.630 25.122 1.00 92.50 205 LYS A C 1
ATOM 1529 O O . LYS A 1 205 ? 7.414 2.417 25.889 1.00 92.50 205 LYS A O 1
ATOM 1534 N N . VAL A 1 206 ? 6.788 0.324 25.346 1.00 92.00 206 VAL A N 1
ATOM 1535 C CA . VAL A 1 206 ? 7.450 -0.365 26.456 1.00 92.00 206 VAL A CA 1
ATOM 1536 C C . VAL A 1 206 ? 8.646 -1.106 25.885 1.00 92.00 206 VAL A C 1
ATOM 1538 O O . VAL A 1 206 ? 8.489 -1.990 25.039 1.00 92.00 206 VAL A O 1
ATOM 1541 N N . GLU A 1 207 ? 9.836 -0.702 26.320 1.00 91.38 207 GLU A N 1
ATOM 1542 C CA . GLU A 1 207 ? 11.079 -1.316 25.871 1.00 91.38 207 GLU A CA 1
ATOM 1543 C C . GLU A 1 207 ? 11.278 -2.675 26.530 1.00 91.38 207 GLU A C 1
ATOM 1545 O O . GLU A 1 207 ? 11.151 -2.824 27.749 1.00 91.38 207 GLU A O 1
ATOM 1550 N N . MET A 1 208 ? 11.591 -3.671 25.708 1.00 88.38 208 MET A N 1
ATOM 1551 C CA . MET A 1 208 ? 11.777 -5.048 26.146 1.00 88.38 208 MET A CA 1
ATOM 1552 C C . MET A 1 208 ? 13.234 -5.452 25.904 1.00 88.38 208 MET A C 1
ATOM 1554 O O . MET A 1 208 ? 13.768 -5.286 24.816 1.00 88.38 208 MET A O 1
ATOM 1558 N N . HIS A 1 209 ? 13.903 -6.009 26.916 1.00 87.62 209 HIS A N 1
ATOM 1559 C CA . HIS A 1 209 ? 15.343 -6.297 26.822 1.00 87.62 209 HIS A CA 1
ATOM 1560 C C . HIS A 1 209 ? 15.706 -7.388 25.800 1.00 87.62 209 HIS A C 1
ATOM 1562 O O . HIS A 1 209 ? 16.780 -7.341 25.208 1.00 87.62 209 HIS A O 1
ATOM 1568 N N . PHE A 1 210 ? 14.831 -8.383 25.622 1.00 91.81 210 PHE A N 1
ATOM 1569 C CA . PHE A 1 210 ? 15.095 -9.573 24.797 1.00 91.81 210 PHE A CA 1
ATOM 1570 C C . PHE A 1 210 ? 13.985 -9.883 23.790 1.00 91.81 210 PHE A C 1
ATOM 1572 O O . PHE A 1 210 ? 14.123 -10.797 22.980 1.00 91.81 210 PHE A O 1
ATOM 1579 N N . LEU A 1 211 ? 12.874 -9.153 23.862 1.00 92.69 211 LEU A N 1
ATOM 1580 C CA . LEU A 1 211 ? 11.738 -9.293 22.961 1.00 92.69 211 LEU A CA 1
ATOM 1581 C C . LEU A 1 211 ? 11.593 -8.006 22.149 1.00 92.69 211 LEU A C 1
ATOM 1583 O O . LEU A 1 211 ? 12.118 -6.974 22.563 1.00 92.69 211 LEU A O 1
ATOM 1587 N N . PRO A 1 212 ? 10.887 -8.038 21.011 1.00 88.06 212 PRO A N 1
ATOM 1588 C CA . PRO A 1 212 ? 10.494 -6.814 20.334 1.00 88.06 212 PRO A CA 1
ATOM 1589 C C . PRO A 1 212 ? 9.712 -5.903 21.284 1.00 88.06 212 PRO A C 1
ATOM 1591 O O . PRO A 1 212 ? 8.894 -6.377 22.076 1.00 88.06 212 PRO A O 1
ATOM 1594 N N . ASP A 1 213 ? 9.963 -4.600 21.183 1.00 89.94 213 ASP A N 1
ATOM 1595 C CA . ASP A 1 213 ? 9.235 -3.598 21.954 1.00 89.94 213 ASP A CA 1
ATOM 1596 C C . ASP A 1 213 ? 7.729 -3.714 21.708 1.00 89.94 213 ASP A C 1
ATOM 1598 O O . ASP A 1 213 ? 7.279 -3.928 20.577 1.00 89.94 213 ASP A O 1
ATOM 1602 N N . ILE A 1 214 ? 6.946 -3.532 22.768 1.00 92.25 214 ILE A N 1
ATOM 1603 C CA . ILE A 1 214 ? 5.486 -3.592 22.695 1.00 92.25 214 ILE A CA 1
ATOM 1604 C C . ILE A 1 214 ? 4.886 -2.196 22.834 1.00 92.25 214 ILE A C 1
ATOM 1606 O O . ILE A 1 214 ? 5.466 -1.297 23.443 1.00 92.25 214 ILE A O 1
ATOM 1610 N N . PHE A 1 215 ? 3.692 -2.017 22.281 1.00 92.38 215 PHE A N 1
ATOM 1611 C CA . PHE A 1 215 ? 2.923 -0.785 22.405 1.00 92.38 215 PHE A CA 1
ATOM 1612 C C . PHE A 1 215 ? 1.686 -1.055 23.251 1.00 92.38 215 PHE A C 1
ATOM 1614 O O . PHE A 1 215 ? 0.871 -1.908 22.906 1.00 92.38 215 PHE A O 1
ATOM 1621 N N . VAL A 1 216 ? 1.542 -0.321 24.351 1.00 94.75 216 VAL A N 1
ATOM 1622 C CA . VAL A 1 216 ? 0.364 -0.384 25.226 1.00 94.75 216 VAL A CA 1
ATOM 1623 C C . VAL A 1 216 ? -0.481 0.868 25.043 1.00 94.75 216 VAL A C 1
ATOM 1625 O O . VAL A 1 216 ? 0.049 1.936 24.740 1.00 94.75 216 VAL A O 1
ATOM 1628 N N . ALA A 1 217 ? -1.799 0.762 25.206 1.00 96.00 217 ALA A N 1
ATOM 1629 C CA . ALA A 1 217 ? -2.668 1.933 25.150 1.00 96.00 217 ALA A CA 1
ATOM 1630 C C . ALA A 1 217 ? -2.255 2.958 26.220 1.00 96.00 217 ALA A C 1
ATOM 1632 O O . ALA A 1 217 ? -1.893 2.602 27.335 1.00 96.00 217 ALA A O 1
ATOM 1633 N N . CYS A 1 218 ? -2.298 4.246 25.883 1.00 96.94 218 CYS A N 1
ATOM 1634 C CA . CYS A 1 218 ? -1.984 5.302 26.841 1.00 96.94 218 CYS A CA 1
ATOM 1635 C C . CYS A 1 218 ? -3.046 5.377 27.945 1.00 96.94 218 CYS A C 1
ATOM 1637 O O . CYS A 1 218 ? -4.213 5.613 27.641 1.00 96.94 218 CYS A O 1
ATOM 1639 N N . ASP A 1 219 ? -2.639 5.312 29.212 1.00 96.38 219 ASP A N 1
ATOM 1640 C CA . ASP A 1 219 ? -3.557 5.322 30.364 1.00 96.38 219 ASP A CA 1
ATOM 1641 C C . ASP A 1 219 ? -4.331 6.636 30.557 1.00 96.38 219 ASP A C 1
ATOM 1643 O O . ASP A 1 219 ? -5.335 6.666 31.259 1.00 96.38 219 ASP A O 1
ATOM 1647 N N . ILE A 1 220 ? -3.883 7.732 29.936 1.00 97.19 220 ILE A N 1
ATOM 1648 C CA . ILE A 1 220 ? -4.509 9.056 30.086 1.00 97.19 220 ILE A CA 1
ATOM 1649 C C . ILE A 1 220 ? -5.598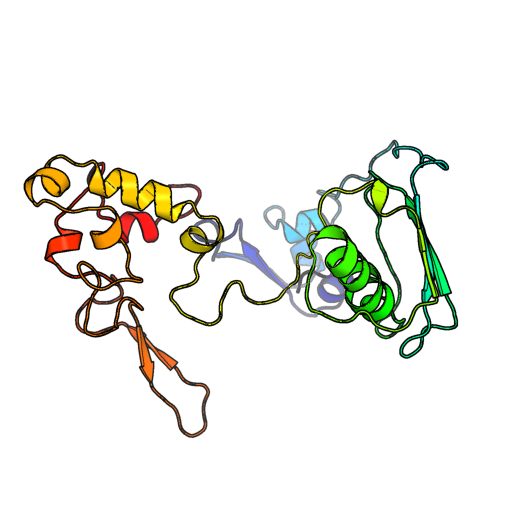 9.303 29.043 1.00 97.19 220 ILE A C 1
ATOM 1651 O O . ILE A 1 220 ? -6.645 9.864 29.355 1.00 97.19 220 ILE A O 1
ATOM 1655 N N . CYS A 1 221 ? -5.347 8.939 27.783 1.00 96.88 221 CYS 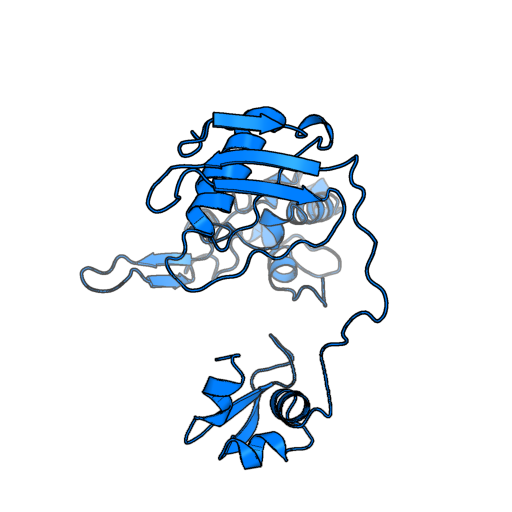A N 1
ATOM 1656 C CA . CYS A 1 221 ? -6.327 9.128 26.709 1.00 96.88 221 CYS A CA 1
ATOM 1657 C C . CYS A 1 221 ? -7.024 7.837 26.290 1.00 96.88 221 CYS A C 1
ATOM 1659 O O . CYS A 1 221 ? -7.920 7.905 25.457 1.00 96.88 221 CYS A O 1
ATOM 1661 N N . HIS A 1 222 ? -6.622 6.684 26.828 1.00 96.12 222 HIS A N 1
ATOM 1662 C CA . HIS A 1 222 ? -7.128 5.356 26.477 1.00 96.12 222 HIS A CA 1
ATOM 1663 C C . HIS A 1 222 ? -7.129 5.112 24.961 1.00 96.12 222 HIS A C 1
ATOM 1665 O O . HIS A 1 222 ? -8.139 4.725 24.385 1.00 96.12 222 HIS A O 1
ATOM 1671 N N . GLY A 1 223 ? -6.018 5.433 24.289 1.00 95.81 223 GLY A N 1
ATOM 1672 C CA . GLY A 1 223 ? -5.888 5.272 22.835 1.00 95.81 223 GLY A CA 1
ATOM 1673 C C . GLY A 1 223 ? -6.422 6.432 21.992 1.00 95.81 223 GLY A C 1
ATOM 1674 O O . GLY A 1 223 ? -6.038 6.556 20.833 1.00 95.81 223 GLY A O 1
ATOM 1675 N N . LYS A 1 224 ? -7.212 7.353 22.563 1.00 97.06 224 LYS A N 1
ATOM 1676 C CA . LYS A 1 224 ? -7.932 8.390 21.797 1.00 97.06 224 LYS A CA 1
ATOM 1677 C C . LYS A 1 224 ? -7.059 9.483 21.185 1.00 97.06 224 LYS A C 1
ATOM 1679 O O . LYS A 1 224 ? -7.570 10.303 20.436 1.00 97.06 224 LYS A O 1
ATOM 1684 N N . ARG A 1 225 ? -5.765 9.555 21.521 1.00 97.69 225 ARG A N 1
ATOM 1685 C CA . ARG A 1 225 ? -4.763 10.521 20.999 1.00 97.69 225 ARG A CA 1
ATOM 1686 C C . ARG A 1 225 ? -4.990 12.003 21.334 1.00 97.69 225 ARG A C 1
ATOM 1688 O O . ARG A 1 225 ? -4.070 12.801 21.156 1.00 97.69 225 ARG A O 1
ATOM 1695 N N . TYR A 1 226 ? -6.150 12.383 21.862 1.00 98.38 226 TYR A N 1
ATOM 1696 C CA . TYR A 1 226 ? -6.535 13.769 22.156 1.00 98.38 226 TYR A CA 1
ATOM 1697 C C . TYR A 1 226 ? -6.854 13.997 23.635 1.00 98.38 226 TYR A C 1
ATOM 1699 O O . TYR A 1 226 ? -7.150 13.059 24.376 1.00 98.38 226 TYR A O 1
ATOM 1707 N N . ASN A 1 227 ? -6.792 15.259 24.064 1.00 97.81 227 ASN A N 1
ATOM 1708 C CA . ASN A 1 227 ? -7.295 15.672 25.373 1.00 97.81 227 ASN A CA 1
ATOM 1709 C C . ASN A 1 227 ? -8.826 15.803 25.385 1.00 97.81 227 ASN A C 1
ATOM 1711 O O . ASN A 1 227 ? -9.485 15.873 24.341 1.00 97.81 227 ASN A O 1
ATOM 1715 N N . ARG A 1 228 ? -9.394 15.842 26.594 1.00 96.94 228 ARG A N 1
ATOM 1716 C CA . ARG A 1 228 ? -10.844 15.856 26.817 1.00 96.94 228 ARG A CA 1
ATOM 1717 C C . ARG A 1 228 ? -11.520 17.069 26.178 1.00 96.94 228 ARG A C 1
ATOM 1719 O O . ARG A 1 228 ? -12.615 16.938 25.644 1.00 96.94 228 ARG A O 1
ATOM 1726 N N . GLU A 1 229 ? -10.880 18.234 26.199 1.00 97.06 229 GLU A N 1
ATOM 1727 C CA . GLU A 1 229 ? -11.444 19.476 25.661 1.00 97.06 229 GLU A CA 1
ATOM 1728 C C . GLU A 1 229 ? -11.597 19.416 24.138 1.00 97.06 229 GLU A C 1
ATOM 1730 O O . GLU A 1 229 ? -12.583 19.918 23.598 1.00 97.06 229 GLU A O 1
ATOM 1735 N N . THR A 1 230 ? -10.641 18.782 23.451 1.00 97.88 230 THR A N 1
ATOM 1736 C CA . THR A 1 230 ? -10.678 18.595 21.991 1.00 97.88 230 THR A CA 1
ATOM 1737 C C . THR A 1 230 ? -11.736 17.574 21.597 1.00 97.88 230 THR A C 1
ATOM 1739 O O . THR A 1 230 ? -12.491 17.809 20.658 1.00 97.88 230 THR A O 1
ATOM 1742 N N . LEU A 1 231 ? -11.857 16.486 22.364 1.00 97.50 231 LEU A N 1
ATOM 1743 C CA . LEU A 1 231 ? -12.921 15.492 22.192 1.00 97.50 231 LEU A CA 1
ATOM 1744 C C . LEU A 1 231 ? -14.311 16.015 22.585 1.00 97.50 231 LEU A C 1
ATOM 1746 O O . LEU A 1 231 ? -15.304 15.346 22.339 1.00 97.50 231 LEU A O 1
ATOM 1750 N N . GLY A 1 232 ? -14.404 17.213 23.163 1.00 96.69 232 GLY A N 1
ATOM 1751 C CA . GLY A 1 232 ? -15.677 17.891 23.392 1.00 96.69 232 GLY A CA 1
ATOM 1752 C C . GLY A 1 232 ? -16.272 18.546 22.141 1.00 96.69 232 GLY A C 1
ATOM 1753 O O . GLY A 1 23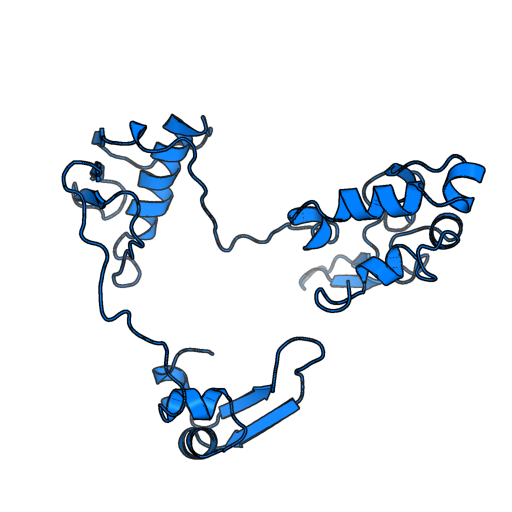2 ? -17.376 19.076 22.224 1.00 96.69 232 GLY A O 1
ATOM 1754 N N . ILE A 1 233 ? -15.554 18.565 21.012 1.00 98.12 233 ILE A N 1
ATOM 1755 C CA . ILE A 1 233 ? -16.059 19.077 19.733 1.00 98.12 233 ILE A CA 1
ATOM 1756 C C . ILE A 1 233 ? -16.528 17.907 18.878 1.00 98.12 233 ILE A C 1
ATOM 1758 O O . ILE A 1 233 ? -15.784 16.948 18.666 1.00 98.12 233 ILE A O 1
ATOM 1762 N N . THR A 1 234 ? -17.742 18.020 18.344 1.00 97.88 234 THR A N 1
ATOM 1763 C CA . THR A 1 234 ? -18.324 17.010 17.460 1.00 97.88 234 THR A CA 1
ATOM 1764 C C . THR A 1 234 ? -18.652 17.603 16.096 1.00 97.88 234 THR A C 1
ATOM 1766 O O . THR A 1 234 ? -18.963 18.786 15.970 1.00 97.88 234 THR A O 1
ATOM 1769 N N . TYR A 1 235 ? -18.584 16.769 15.066 1.00 97.50 235 TYR A N 1
ATOM 1770 C CA . TYR A 1 235 ? -19.103 17.035 13.733 1.00 97.50 235 TYR A CA 1
ATOM 1771 C C . TYR A 1 235 ? -20.103 15.927 13.408 1.00 97.50 235 TYR A C 1
ATOM 1773 O O . TYR A 1 235 ? -19.771 14.747 13.500 1.00 97.50 235 TYR A O 1
ATOM 1781 N N . LYS A 1 236 ? -21.352 16.298 13.098 1.00 96.38 236 LYS A N 1
ATOM 1782 C CA . LYS A 1 236 ? -22.467 15.346 12.911 1.00 96.38 236 LYS A CA 1
ATOM 1783 C C . LYS A 1 236 ? -22.594 14.326 14.062 1.00 96.38 236 LYS A C 1
ATOM 1785 O O . LYS A 1 236 ? -22.854 13.151 13.838 1.00 96.38 236 LYS A O 1
ATOM 1790 N N . GLY A 1 237 ? -22.385 14.782 15.299 1.00 96.38 237 GLY A N 1
ATOM 1791 C CA . GLY A 1 237 ? -22.497 13.947 16.498 1.00 96.38 237 GLY A CA 1
ATOM 1792 C C . GLY A 1 237 ? -21.307 13.023 16.780 1.00 96.38 237 GLY A C 1
ATOM 1793 O O . GLY A 1 237 ? -21.335 12.344 17.798 1.00 96.38 237 GLY A O 1
ATOM 1794 N N . LYS A 1 238 ? -20.258 13.020 15.944 1.00 97.88 238 LYS A N 1
ATOM 1795 C CA . LYS A 1 238 ? -19.027 12.243 16.165 1.00 97.88 238 LYS A CA 1
ATOM 1796 C C . LYS A 1 238 ? -17.853 13.167 16.493 1.00 97.88 238 LYS A C 1
ATOM 1798 O O . LYS A 1 238 ? -17.693 14.239 15.908 1.00 97.88 238 LYS A O 1
ATOM 1803 N N . THR A 1 239 ? -17.018 12.768 17.436 1.00 98.25 239 THR A N 1
ATOM 1804 C CA . THR A 1 239 ? -15.733 13.401 17.753 1.00 98.25 239 THR A CA 1
ATOM 1805 C C . THR A 1 239 ? -14.690 13.077 16.686 1.00 98.25 239 THR A C 1
ATOM 1807 O O . THR A 1 239 ? -14.842 12.138 15.907 1.00 98.25 239 THR A O 1
ATOM 1810 N N . ILE A 1 240 ? -13.580 13.819 16.664 1.00 97.81 240 ILE A N 1
ATOM 1811 C CA . ILE A 1 240 ? -12.509 13.546 15.695 1.00 97.81 240 ILE A CA 1
ATOM 1812 C C . ILE A 1 240 ? -11.874 12.163 15.879 1.00 97.81 240 ILE A C 1
ATOM 1814 O O . ILE A 1 240 ? -11.443 11.558 14.905 1.00 97.81 240 ILE A O 1
ATOM 1818 N N . HIS A 1 241 ? -11.827 11.656 17.114 1.00 97.38 241 HIS A N 1
ATOM 1819 C CA . HIS A 1 241 ? -11.352 10.301 17.367 1.00 97.38 241 HIS A CA 1
ATOM 1820 C C . HIS A 1 241 ? -12.311 9.271 16.770 1.00 97.38 241 HIS A C 1
ATOM 1822 O O . HIS A 1 241 ? -11.856 8.398 16.051 1.00 97.38 241 HIS A O 1
ATOM 1828 N N . GLU A 1 242 ? -13.620 9.417 16.985 1.00 97.38 242 GLU A N 1
ATOM 1829 C CA . GLU A 1 242 ? -14.614 8.493 16.424 1.00 97.38 242 GLU A CA 1
ATOM 1830 C C . GLU A 1 242 ? -14.632 8.516 14.895 1.00 97.38 242 GLU A C 1
ATOM 1832 O O . GLU A 1 242 ? -14.843 7.476 14.292 1.00 97.38 242 GLU A O 1
ATOM 1837 N N . VAL A 1 243 ? -14.373 9.667 14.263 1.00 97.31 243 VAL A N 1
ATOM 1838 C CA . VAL A 1 243 ? -14.204 9.748 12.801 1.00 97.31 243 VAL A CA 1
ATOM 1839 C C . VAL A 1 243 ? -12.950 9.004 12.333 1.00 97.31 243 VAL A C 1
ATOM 1841 O O . VAL A 1 243 ? -12.961 8.393 11.274 1.00 97.31 243 VAL A O 1
ATOM 1844 N N . LEU A 1 244 ? -11.864 9.032 13.108 1.00 96.00 244 LEU A N 1
ATOM 1845 C CA . LEU A 1 244 ? -10.637 8.296 12.780 1.00 96.00 244 LEU A CA 1
ATOM 1846 C C . LEU A 1 244 ? -10.734 6.785 13.037 1.00 96.00 244 LEU A C 1
ATOM 1848 O O . LEU A 1 244 ? -9.895 6.053 12.521 1.00 96.00 244 LEU A O 1
ATOM 1852 N N . GLU A 1 245 ? -11.715 6.341 13.823 1.00 95.00 245 GLU A N 1
ATOM 1853 C CA . GLU A 1 245 ? -12.026 4.922 14.052 1.00 95.00 245 GLU A CA 1
ATOM 1854 C C . GLU A 1 245 ? -13.011 4.356 13.016 1.00 95.00 245 GLU A C 1
ATOM 1856 O O . GLU A 1 245 ? -13.284 3.160 13.035 1.00 95.00 245 GLU A O 1
ATOM 1861 N N . MET A 1 246 ? -13.559 5.191 12.126 1.00 95.38 246 MET A N 1
ATOM 1862 C CA . MET A 1 246 ? -14.448 4.727 11.059 1.00 95.38 246 MET A CA 1
ATOM 1863 C C . MET A 1 246 ? -13.685 3.900 10.026 1.00 95.38 246 MET A C 1
ATOM 1865 O O . MET A 1 246 ? -12.565 4.240 9.629 1.00 95.38 246 MET A O 1
ATOM 1869 N N . ASP A 1 247 ? -14.355 2.874 9.511 1.00 93.12 247 ASP A N 1
ATOM 1870 C CA . ASP A 1 247 ? -13.937 2.227 8.275 1.00 93.12 247 ASP A CA 1
ATOM 1871 C C . ASP A 1 247 ? -14.109 3.181 7.085 1.00 93.12 247 ASP A C 1
ATOM 1873 O O . ASP A 1 247 ? -14.972 4.059 7.083 1.00 93.12 247 ASP A O 1
ATOM 1877 N N . ILE A 1 248 ? -13.316 2.978 6.029 1.00 92.88 248 ILE A N 1
ATOM 1878 C CA . ILE A 1 248 ? -13.357 3.818 4.815 1.00 92.88 248 ILE A CA 1
ATOM 1879 C C . ILE A 1 248 ? -14.746 3.806 4.154 1.00 92.88 248 ILE A C 1
ATOM 1881 O O . ILE A 1 248 ? -15.118 4.779 3.513 1.00 92.88 248 ILE A O 1
ATOM 1885 N N . GLU A 1 249 ? -15.506 2.718 4.293 1.00 91.75 249 GLU A N 1
ATOM 1886 C CA . GLU A 1 249 ? -16.877 2.625 3.776 1.00 91.75 249 GLU A CA 1
ATOM 1887 C C . GLU A 1 249 ? -17.872 3.492 4.571 1.00 91.75 249 GLU A C 1
ATOM 1889 O O . GLU A 1 249 ? -18.838 3.990 3.997 1.00 91.75 249 GLU A O 1
ATOM 1894 N N . GLU A 1 250 ? -17.648 3.678 5.878 1.00 90.25 250 GLU A N 1
ATOM 1895 C CA . GLU A 1 250 ? -18.503 4.508 6.740 1.00 90.25 250 GLU A CA 1
ATOM 1896 C C . GLU A 1 250 ? -18.182 6.007 6.604 1.00 90.25 250 GLU A C 1
ATOM 1898 O O . GLU A 1 250 ? -19.091 6.837 6.709 1.00 90.25 250 GLU A O 1
ATOM 1903 N N . ALA A 1 251 ? -16.901 6.341 6.416 1.00 86.25 251 ALA A N 1
ATOM 1904 C CA . ALA A 1 251 ? -16.359 7.705 6.422 1.00 86.25 251 ALA A CA 1
ATOM 1905 C C . ALA A 1 251 ? -16.753 8.549 5.194 1.00 86.25 251 ALA A C 1
ATOM 1907 O O . ALA A 1 251 ? -17.148 9.726 5.402 1.00 86.25 251 ALA A O 1
#

Radius of gyration: 25.47 Å; Cα contacts (8 Å, |Δi|>4): 380; chains: 1; bounding box: 48×61×62 Å

Solvent-accessible surface area (backbone atoms only — not comparable to full-atom values): 15016 Å² total; per-residue (Å²): 138,86,54,66,69,63,50,65,70,33,83,64,43,77,42,72,17,90,43,68,75,95,55,24,92,36,81,65,38,73,38,38,37,68,56,34,34,69,33,86,81,25,67,67,10,30,47,72,63,59,79,40,75,87,84,75,75,91,70,75,84,79,78,52,88,88,41,40,33,38,41,35,38,33,43,46,90,84,37,79,57,40,70,47,78,43,58,62,97,58,96,78,85,91,84,78,62,91,87,71,40,64,60,52,55,43,55,39,21,50,48,27,43,47,24,31,68,55,65,63,46,88,60,79,42,48,52,55,73,51,74,44,51,63,88,82,52,86,69,68,83,88,85,77,89,69,73,96,48,97,48,80,76,51,45,72,46,60,75,75,46,55,46,56,60,54,19,45,54,51,27,65,30,72,68,27,49,76,70,70,38,47,44,57,36,65,28,38,87,42,87,82,16,22,21,75,90,40,62,21,45,16,36,40,80,46,86,45,96,88,51,80,66,45,75,41,69,21,90,87,45,69,45,51,19,34,31,74,76,50,58,68,42,58,56,97,86,35,27,68,51,60,59,70,70,47,52,83,88,78,102

Mean predicted aligned error: 5.18 Å

Nearest PDB structures (foldseek):
  3zqj-assembly2_B  TM=9.752E-01  e=8.572E-30  Mycobacterium tuberculosis
  3zqj-assembly4_D  TM=9.746E-01  e=2.820E-29  Mycobacterium tuberculosis
  3zqj-assembly1_A  TM=9.746E-01  e=3.177E-29  Mycobacterium tuberculosis
  3zqj-assembly5_E  TM=9.754E-01  e=6.116E-29  Mycobacterium tuberculosis
  3zqj-assembly3_C  TM=9.749E-01  e=1.066E-27  Mycobacterium tuberculosis